Protein AF-A0A929Y108-F1 (afdb_monomer_lite)

Radius of gyration: 30.07 Å; chains: 1; bounding box: 64×38×74 Å

Foldseek 3Di:
DDQKFKDKDAAACVCDDDPPFWNLPPSVVVVLLVRQLVSLCVPQVGSADFPDWPDKDFDDTDGHGFMKMKMKGFPDDDPQKTKIKIWIWRQKHDDPDAPDPPDIGGDPDTDTGMIIIIIGRRDDPDPPPPQQPLAPAEEEQQEADADRLQVVVVNLVSHYAYEYEAEPVGHPQQCPDPADPPPRGHPRCCVSNPNYHYDYADLQDPVSVVVVVVSVVSHPYYTYDDDPCPCVNSVNDPD

pLDDT: mean 92.9, std 8.37, range [54.56, 98.75]

Structure (mmCIF, N/CA/C/O backbone):
data_AF-A0A929Y108-F1
#
_entry.id   AF-A0A929Y108-F1
#
loop_
_atom_site.group_PDB
_atom_site.id
_atom_site.type_symbol
_atom_site.label_atom_id
_atom_site.label_alt_id
_atom_site.label_comp_id
_atom_site.label_asym_id
_atom_site.label_entity_id
_atom_site.label_seq_id
_atom_site.pdbx_PDB_ins_code
_atom_site.Cartn_x
_atom_site.Cartn_y
_atom_site.Cartn_z
_atom_site.occupancy
_atom_site.B_iso_or_equiv
_atom_site.auth_seq_id
_atom_site.auth_comp_id
_atom_site.auth_asym_id
_atom_site.auth_atom_id
_atom_site.pdbx_PDB_model_num
ATOM 1 N N . MET A 1 1 ? 6.588 16.590 -15.057 1.00 59.94 1 MET A N 1
ATOM 2 C CA . MET A 1 1 ? 6.874 15.154 -14.817 1.00 59.94 1 MET A CA 1
ATOM 3 C C . MET A 1 1 ? 7.670 14.629 -15.999 1.00 59.94 1 MET A C 1
ATOM 5 O O . MET A 1 1 ? 7.393 15.048 -17.111 1.00 59.94 1 MET A O 1
ATOM 9 N N . SER A 1 2 ? 8.669 13.774 -15.769 1.00 71.00 2 SER A N 1
ATOM 10 C CA . SER A 1 2 ? 9.473 13.185 -16.853 1.00 71.00 2 SER A CA 1
ATOM 11 C C . SER A 1 2 ? 8.591 12.296 -17.744 1.00 71.00 2 SER A C 1
ATOM 13 O O . SER A 1 2 ? 7.930 11.389 -17.239 1.00 71.00 2 SER A O 1
ATOM 15 N N . THR A 1 3 ? 8.585 12.575 -19.048 1.00 87.44 3 THR A N 1
ATOM 16 C CA . THR A 1 3 ? 7.838 11.870 -20.110 1.00 87.44 3 THR A CA 1
ATOM 17 C C . THR A 1 3 ? 8.611 10.683 -20.687 1.00 87.44 3 THR A C 1
ATOM 19 O O . THR A 1 3 ? 8.304 10.202 -21.779 1.00 87.44 3 THR A O 1
ATOM 22 N N . GLU A 1 4 ? 9.609 10.207 -19.942 1.00 93.44 4 GLU A N 1
ATOM 23 C CA . GLU A 1 4 ? 10.505 9.133 -20.349 1.00 93.44 4 GLU A CA 1
ATOM 24 C C . GLU A 1 4 ? 10.673 8.100 -19.230 1.00 93.44 4 GLU A C 1
ATOM 26 O O . GLU A 1 4 ? 10.616 8.418 -18.032 1.00 93.44 4 GLU A O 1
ATOM 31 N N . VAL A 1 5 ? 10.870 6.843 -19.622 1.00 96.56 5 VAL A N 1
ATOM 32 C CA . VAL A 1 5 ? 11.184 5.718 -18.735 1.00 96.56 5 VAL A CA 1
ATOM 33 C C . VAL A 1 5 ? 12.235 4.842 -19.401 1.00 96.56 5 VAL A C 1
ATOM 35 O O . VAL A 1 5 ? 12.113 4.513 -20.578 1.00 96.56 5 VAL A O 1
ATOM 38 N N . THR A 1 6 ? 13.219 4.413 -18.615 1.00 97.00 6 THR A N 1
ATOM 39 C CA . THR A 1 6 ? 14.239 3.454 -19.041 1.00 97.00 6 THR A CA 1
ATOM 40 C C . THR A 1 6 ? 14.076 2.141 -18.277 1.00 97.00 6 THR A C 1
ATOM 42 O O . THR A 1 6 ? 13.900 2.145 -17.057 1.00 97.00 6 THR A O 1
ATOM 45 N N . LEU A 1 7 ? 14.151 1.016 -18.987 1.00 96.56 7 LEU A N 1
ATOM 46 C CA . LEU A 1 7 ? 14.228 -0.341 -18.446 1.00 96.56 7 LEU A CA 1
ATOM 47 C C . LEU A 1 7 ? 15.522 -0.987 -18.944 1.00 96.56 7 LEU A C 1
ATOM 49 O O . LEU A 1 7 ? 15.785 -0.983 -20.141 1.00 96.56 7 LEU A O 1
ATOM 53 N N . ARG A 1 8 ? 16.307 -1.579 -18.046 1.00 95.75 8 ARG A N 1
ATOM 54 C CA . ARG A 1 8 ? 17.445 -2.430 -18.417 1.00 95.75 8 ARG A CA 1
ATOM 55 C C . ARG A 1 8 ? 17.105 -3.887 -18.158 1.00 95.75 8 ARG A C 1
ATOM 57 O O . ARG A 1 8 ? 16.463 -4.192 -17.154 1.00 95.75 8 ARG A O 1
ATOM 64 N N . TYR A 1 9 ? 17.526 -4.767 -19.056 1.00 95.12 9 TYR A N 1
ATOM 65 C CA . TYR A 1 9 ? 17.253 -6.195 -18.971 1.00 95.12 9 TYR A CA 1
ATOM 66 C C . TYR A 1 9 ? 18.384 -6.998 -19.610 1.00 95.12 9 TYR A C 1
ATOM 68 O O . TYR A 1 9 ? 18.818 -6.666 -20.710 1.00 95.12 9 TYR A O 1
ATOM 76 N N . ARG A 1 10 ? 18.835 -8.058 -18.937 1.00 93.88 10 ARG A N 1
ATOM 77 C CA . ARG A 1 10 ? 19.742 -9.049 -19.521 1.00 93.88 10 ARG A CA 1
ATOM 78 C C . ARG A 1 10 ? 18.909 -10.165 -20.133 1.00 93.88 10 ARG A C 1
ATOM 80 O O . ARG A 1 10 ? 18.132 -10.789 -19.415 1.00 93.88 10 ARG A O 1
ATOM 87 N N . MET A 1 11 ? 19.096 -10.420 -21.420 1.00 92.19 11 MET A N 1
ATOM 88 C CA . MET A 1 11 ? 18.442 -11.524 -22.111 1.00 92.19 11 MET A CA 1
ATOM 89 C C . MET A 1 11 ? 18.936 -12.865 -21.566 1.00 92.19 11 MET A C 1
ATOM 91 O O . MET A 1 11 ? 20.135 -13.090 -21.422 1.00 92.19 11 MET A O 1
ATOM 95 N N . SER A 1 12 ? 18.012 -13.763 -21.259 1.00 89.81 12 SER A N 1
ATOM 96 C CA . SER A 1 12 ? 18.258 -15.138 -20.833 1.00 89.81 12 SER A CA 1
ATOM 97 C C . SER A 1 12 ? 18.069 -16.104 -22.002 1.00 89.81 12 SER A C 1
ATOM 99 O O . SER A 1 12 ? 17.335 -15.816 -22.944 1.00 89.81 12 SER A O 1
ATOM 101 N N . ASP A 1 13 ? 18.630 -17.309 -21.904 1.00 86.69 13 ASP A N 1
ATOM 102 C CA . ASP A 1 13 ? 18.343 -18.405 -22.841 1.00 86.69 13 ASP A CA 1
ATOM 103 C C . ASP A 1 13 ? 16.847 -18.741 -22.926 1.00 86.69 13 ASP A C 1
ATOM 105 O O . ASP A 1 13 ? 16.364 -19.222 -23.945 1.00 86.69 13 ASP A O 1
ATOM 109 N N . ARG A 1 14 ? 16.077 -18.437 -21.872 1.00 87.31 14 ARG A N 1
ATOM 110 C CA . ARG A 1 14 ? 14.613 -18.601 -21.862 1.00 87.31 14 ARG A CA 1
ATOM 111 C C . ARG A 1 14 ? 13.872 -17.574 -22.716 1.00 87.31 14 ARG A C 1
ATOM 113 O O . ARG A 1 14 ? 12.694 -17.765 -23.001 1.00 87.31 14 ARG A O 1
ATOM 120 N N . ASP A 1 15 ? 14.533 -16.481 -23.079 1.00 85.75 15 ASP A N 1
ATOM 121 C CA . ASP A 1 15 ? 13.969 -15.434 -23.928 1.00 85.75 15 ASP A CA 1
ATOM 122 C C . ASP A 1 15 ? 14.133 -15.754 -25.422 1.00 85.75 15 ASP A C 1
ATOM 124 O O . ASP A 1 15 ? 13.525 -15.094 -26.269 1.00 85.75 15 ASP A O 1
ATOM 128 N N . VAL A 1 16 ? 14.935 -16.771 -25.752 1.00 84.75 16 VAL A N 1
ATOM 129 C CA . VAL A 1 16 ? 15.169 -17.234 -27.119 1.00 84.75 16 VAL A CA 1
ATOM 130 C C . VAL A 1 16 ? 13.898 -17.867 -27.667 1.00 84.75 16 VAL A C 1
ATOM 132 O O . VAL A 1 16 ? 13.342 -18.798 -27.089 1.00 84.75 16 VAL A O 1
ATOM 135 N N . PHE A 1 17 ? 13.447 -17.364 -28.815 1.00 70.75 17 PHE A N 1
ATOM 136 C CA . PHE A 1 17 ? 12.216 -17.832 -29.458 1.00 70.75 17 PHE A CA 1
ATOM 137 C C . PHE A 1 17 ? 12.464 -18.477 -30.827 1.00 70.75 17 PHE A C 1
ATOM 139 O O . PHE A 1 17 ? 11.634 -19.240 -31.315 1.00 70.75 17 PHE A O 1
ATOM 146 N N . TYR A 1 18 ? 13.611 -18.187 -31.445 1.00 66.31 18 TYR A N 1
ATOM 147 C CA . TYR A 1 18 ? 14.020 -18.730 -32.739 1.00 66.31 18 TYR A CA 1
ATOM 148 C C . TYR A 1 18 ? 15.279 -19.588 -32.586 1.00 66.31 18 TYR A C 1
ATOM 150 O O . TYR A 1 18 ? 16.071 -19.384 -31.666 1.00 66.31 18 TYR A O 1
ATOM 158 N N . GLY A 1 19 ? 15.487 -20.535 -33.507 1.00 66.19 19 GLY A N 1
ATOM 159 C CA . GLY A 1 19 ? 16.734 -21.301 -33.566 1.00 66.19 19 GLY A CA 1
ATOM 160 C C . GLY A 1 19 ? 17.959 -20.380 -33.673 1.00 66.19 19 GLY A C 1
ATOM 161 O O . GLY A 1 19 ? 17.880 -19.305 -34.264 1.00 66.19 19 GLY A O 1
ATOM 162 N N . GLY A 1 20 ? 19.085 -20.789 -33.083 1.00 70.06 20 GLY A N 1
ATOM 163 C CA . GLY A 1 20 ? 20.329 -20.008 -33.107 1.00 70.06 20 GLY A CA 1
ATOM 164 C C . GLY A 1 20 ? 20.443 -18.902 -32.048 1.00 70.06 20 GLY A C 1
ATOM 165 O O . GLY A 1 20 ? 21.266 -18.010 -32.210 1.00 70.06 20 GLY A O 1
ATOM 166 N N . GLY A 1 21 ? 19.637 -18.928 -30.977 1.00 76.81 21 GLY A N 1
ATOM 167 C CA . GLY A 1 21 ? 19.836 -18.046 -29.813 1.00 76.81 21 GLY A CA 1
ATOM 168 C C . GLY A 1 21 ? 19.239 -16.635 -29.929 1.00 76.81 21 GLY A C 1
ATOM 169 O O . GLY A 1 21 ? 19.530 -15.781 -29.094 1.00 76.81 21 GLY A O 1
ATOM 170 N N . VAL A 1 22 ? 18.412 -16.365 -30.946 1.00 82.75 22 VAL A N 1
ATOM 171 C CA . VAL A 1 22 ? 17.893 -15.019 -31.260 1.00 82.75 22 VAL A CA 1
ATOM 172 C C . VAL A 1 22 ? 16.621 -14.669 -30.467 1.00 82.75 22 VAL A C 1
ATOM 174 O O . VAL A 1 22 ? 15.670 -15.454 -30.394 1.00 82.75 22 VAL A O 1
ATOM 177 N N . VAL A 1 23 ? 16.566 -13.433 -29.952 1.00 82.31 23 VAL A N 1
ATOM 178 C CA . VAL A 1 23 ? 15.505 -12.890 -29.070 1.00 82.31 23 VAL A CA 1
ATOM 179 C C . VAL A 1 23 ? 14.661 -11.769 -29.721 1.00 82.31 23 VAL A C 1
ATOM 181 O O . VAL A 1 23 ? 13.589 -11.420 -29.228 1.00 82.31 23 VAL A O 1
ATOM 184 N N . ASN A 1 24 ? 15.093 -11.212 -30.860 1.00 69.19 24 ASN A N 1
ATOM 185 C CA . ASN A 1 24 ? 14.555 -9.982 -31.481 1.00 69.19 24 ASN A CA 1
ATOM 186 C C . ASN A 1 24 ? 13.044 -9.923 -31.799 1.00 69.19 24 ASN A C 1
ATOM 188 O O . ASN A 1 24 ? 12.539 -8.846 -32.105 1.00 69.19 24 ASN A O 1
ATOM 192 N N . GLY A 1 25 ? 12.324 -11.047 -31.779 1.00 75.75 25 GLY A N 1
ATOM 193 C CA . GLY A 1 25 ? 10.898 -11.097 -32.121 1.00 75.75 25 GLY A CA 1
ATOM 194 C C . GLY A 1 25 ? 9.975 -10.815 -30.939 1.00 75.75 25 GLY A C 1
ATOM 195 O O . GLY A 1 25 ? 10.123 -9.816 -30.234 1.00 75.75 25 GLY A O 1
ATOM 196 N N . ALA A 1 26 ? 9.000 -11.708 -30.737 1.00 81.25 26 ALA A N 1
ATOM 197 C CA . ALA A 1 26 ? 7.915 -11.542 -29.767 1.00 81.25 26 ALA A CA 1
ATOM 198 C C . ALA A 1 26 ? 8.410 -11.075 -28.391 1.00 81.25 26 ALA A C 1
ATOM 200 O O . ALA A 1 26 ? 7.849 -10.143 -27.822 1.00 81.25 26 ALA A O 1
ATOM 201 N N . ARG A 1 27 ? 9.513 -11.651 -27.900 1.00 89.38 27 ARG A N 1
ATOM 202 C CA . ARG A 1 27 ? 10.037 -11.356 -26.569 1.00 89.38 27 ARG A CA 1
ATOM 203 C C . ARG A 1 27 ? 10.607 -9.946 -26.421 1.00 89.38 27 ARG A C 1
ATOM 205 O O . ARG A 1 27 ? 10.277 -9.268 -25.449 1.00 89.38 27 ARG A O 1
ATOM 212 N N . SER A 1 28 ? 11.410 -9.478 -27.379 1.00 88.56 28 SER A N 1
ATOM 213 C CA . SER A 1 28 ? 11.910 -8.096 -27.358 1.00 88.56 28 SER A CA 1
ATOM 214 C C . SER A 1 28 ? 10.755 -7.092 -27.425 1.00 88.56 28 SER A C 1
ATOM 216 O O . SER A 1 28 ? 10.724 -6.133 -26.655 1.00 88.56 28 SER A O 1
ATOM 218 N N . ILE A 1 29 ? 9.742 -7.363 -28.257 1.00 91.88 29 ILE A N 1
ATOM 219 C CA . ILE A 1 29 ? 8.548 -6.512 -28.373 1.00 91.88 29 ILE A CA 1
ATOM 220 C C . ILE A 1 29 ? 7.742 -6.498 -27.064 1.00 91.88 29 ILE A C 1
ATOM 222 O O . ILE A 1 29 ? 7.298 -5.430 -26.651 1.00 91.88 29 ILE A O 1
ATOM 226 N N . THR A 1 30 ? 7.607 -7.632 -26.367 1.00 93.25 30 THR A N 1
ATOM 227 C CA . THR A 1 30 ? 6.970 -7.689 -25.037 1.00 93.25 30 THR A CA 1
ATOM 228 C C . THR A 1 30 ? 7.691 -6.799 -24.026 1.00 93.25 30 THR A C 1
ATOM 230 O O . THR A 1 30 ? 7.051 -6.021 -23.328 1.00 93.25 30 THR A O 1
ATOM 233 N N . LEU A 1 31 ? 9.025 -6.842 -23.970 1.00 95.31 31 LEU A N 1
ATOM 234 C CA . LEU A 1 31 ? 9.799 -5.987 -23.058 1.00 95.31 31 LEU A CA 1
ATOM 235 C C . LEU A 1 31 ? 9.684 -4.496 -23.422 1.00 95.31 31 LEU A C 1
ATOM 237 O O . LEU A 1 31 ? 9.701 -3.620 -22.549 1.00 95.31 31 LEU A O 1
ATOM 241 N N . MET A 1 32 ? 9.517 -4.189 -24.709 1.00 96.62 32 MET A N 1
ATOM 242 C CA . MET A 1 32 ? 9.210 -2.833 -25.161 1.00 96.62 32 MET A CA 1
ATOM 243 C C . MET A 1 32 ? 7.816 -2.387 -24.712 1.00 96.62 32 MET A C 1
ATOM 245 O O . MET A 1 32 ? 7.676 -1.262 -24.230 1.00 96.62 32 MET A O 1
ATOM 249 N N . GLU A 1 33 ? 6.811 -3.258 -24.806 1.00 96.12 33 GLU A N 1
ATOM 250 C CA . GLU A 1 33 ? 5.463 -2.997 -24.288 1.00 96.12 33 GLU A CA 1
ATOM 251 C C . GLU A 1 33 ? 5.481 -2.792 -22.766 1.00 96.12 33 GLU A C 1
ATOM 253 O O . GLU A 1 33 ? 4.903 -1.827 -22.274 1.00 96.12 33 GLU A O 1
ATOM 258 N N . ASP A 1 34 ? 6.232 -3.598 -22.011 1.00 96.62 34 ASP A N 1
ATOM 259 C CA . ASP A 1 34 ? 6.415 -3.411 -20.566 1.00 96.62 34 ASP A CA 1
ATOM 260 C C . ASP A 1 34 ? 7.024 -2.045 -20.231 1.00 96.62 34 ASP A C 1
ATOM 262 O O . ASP A 1 34 ? 6.628 -1.383 -19.265 1.00 96.62 34 ASP A O 1
ATOM 266 N N . THR A 1 35 ? 7.974 -1.585 -21.046 1.00 97.56 35 THR A N 1
ATOM 267 C CA . THR A 1 35 ? 8.580 -0.259 -20.882 1.00 97.56 35 THR A CA 1
ATOM 268 C C . THR A 1 35 ? 7.560 0.850 -21.172 1.00 97.56 35 THR A C 1
ATOM 270 O O . THR A 1 35 ? 7.473 1.819 -20.412 1.00 97.56 35 THR A O 1
ATOM 273 N N . ALA A 1 36 ? 6.730 0.694 -22.209 1.00 97.06 36 ALA A N 1
ATOM 274 C CA . ALA A 1 36 ? 5.623 1.607 -22.503 1.00 97.06 36 ALA A CA 1
ATOM 275 C C . ALA A 1 36 ? 4.548 1.602 -21.400 1.00 97.06 36 ALA A C 1
ATOM 277 O O . ALA A 1 36 ? 4.106 2.671 -20.982 1.00 97.06 36 ALA A O 1
ATOM 278 N N . ASN A 1 37 ? 4.194 0.439 -20.846 1.00 96.12 37 ASN A N 1
ATOM 279 C CA . ASN A 1 37 ? 3.268 0.299 -19.718 1.00 96.12 37 ASN A CA 1
ATOM 280 C C . ASN A 1 37 ? 3.767 1.072 -18.490 1.00 96.12 37 ASN A C 1
ATOM 282 O O . ASN A 1 37 ? 3.004 1.792 -17.843 1.00 96.12 37 ASN A O 1
ATOM 286 N N . ARG A 1 38 ? 5.065 0.985 -18.174 1.00 95.75 38 ARG A N 1
ATOM 287 C CA . ARG A 1 38 ? 5.669 1.772 -17.084 1.00 95.75 38 ARG A CA 1
ATOM 288 C C . ARG A 1 38 ? 5.557 3.274 -17.338 1.00 95.75 38 ARG A C 1
ATOM 290 O O . ARG A 1 38 ? 5.250 4.019 -16.406 1.00 95.75 38 ARG A O 1
ATOM 297 N N . LEU A 1 39 ? 5.774 3.717 -18.578 1.00 95.81 39 LEU A N 1
ATOM 298 C CA . LEU A 1 39 ? 5.586 5.118 -18.950 1.00 95.81 39 LEU A CA 1
ATOM 299 C C . LEU A 1 39 ? 4.118 5.546 -18.806 1.00 95.81 39 LEU A C 1
ATOM 301 O O . LEU A 1 39 ? 3.857 6.601 -18.230 1.00 95.81 39 LEU A O 1
ATOM 305 N N . MET A 1 40 ? 3.168 4.711 -19.232 1.00 94.94 40 MET A N 1
ATOM 306 C CA . MET A 1 40 ? 1.734 4.960 -19.062 1.00 94.94 40 MET A CA 1
ATOM 307 C C . MET A 1 40 ? 1.357 5.138 -17.588 1.00 94.94 40 MET A C 1
ATOM 309 O O . MET A 1 40 ? 0.723 6.132 -17.238 1.00 94.94 40 MET A O 1
ATOM 313 N N . THR A 1 41 ? 1.818 4.258 -16.692 1.00 92.25 41 THR A N 1
ATOM 314 C CA . THR A 1 41 ? 1.599 4.426 -15.244 1.00 92.25 41 THR A CA 1
ATOM 315 C C . THR A 1 41 ? 2.208 5.717 -14.718 1.00 92.25 41 THR A C 1
ATOM 317 O O . THR A 1 41 ? 1.582 6.410 -13.920 1.00 92.25 41 THR A O 1
ATOM 320 N N . LYS A 1 42 ? 3.422 6.060 -15.154 1.00 91.75 42 LYS A N 1
ATOM 321 C CA . LYS A 1 42 ? 4.124 7.259 -14.686 1.00 91.75 42 LYS A CA 1
ATOM 322 C C . LYS A 1 42 ? 3.419 8.549 -15.112 1.00 91.75 42 LYS A C 1
ATOM 324 O O . LYS A 1 42 ? 3.339 9.475 -14.312 1.00 91.75 42 LYS A O 1
ATOM 329 N N . VAL A 1 43 ? 2.927 8.613 -16.350 1.00 92.12 43 VAL A N 1
ATOM 330 C CA . VAL A 1 43 ? 2.311 9.823 -16.922 1.00 92.12 43 VAL A CA 1
ATOM 331 C C . VAL A 1 43 ? 0.819 9.914 -16.590 1.00 92.12 43 VAL A C 1
ATOM 333 O O . VAL A 1 43 ? 0.340 10.980 -16.214 1.00 92.12 43 VAL A O 1
ATOM 336 N N . TYR A 1 44 ? 0.089 8.801 -16.678 1.00 90.12 44 TYR A N 1
ATOM 337 C CA . TYR A 1 44 ? -1.376 8.767 -16.581 1.00 90.12 44 TYR A CA 1
ATOM 338 C C . TYR A 1 44 ? -1.904 8.045 -15.332 1.00 90.12 44 TYR A C 1
ATOM 340 O O . TYR A 1 44 ? -3.115 7.953 -15.138 1.00 90.12 44 TYR A O 1
ATOM 348 N N . GLY A 1 45 ? -1.026 7.523 -14.469 1.00 87.81 45 GLY A N 1
ATOM 349 C CA . GLY A 1 45 ? -1.403 6.835 -13.228 1.00 87.81 45 GLY A CA 1
ATOM 350 C C . GLY A 1 45 ? -1.962 5.422 -13.420 1.00 87.81 45 GLY A C 1
ATOM 351 O O . GLY A 1 45 ? -2.360 4.794 -12.441 1.00 87.81 45 GLY A O 1
ATOM 352 N N . ASN A 1 46 ? -2.016 4.923 -14.658 1.00 84.81 46 ASN A N 1
ATOM 353 C CA . ASN A 1 46 ? -2.496 3.589 -15.017 1.00 84.81 46 ASN A CA 1
ATOM 354 C C . ASN A 1 46 ? -1.858 3.148 -16.349 1.00 84.81 46 ASN A C 1
ATOM 356 O O . ASN A 1 46 ? -1.648 3.980 -17.230 1.00 84.81 46 ASN A O 1
ATOM 360 N N . GLN A 1 47 ? -1.576 1.853 -16.500 1.00 83.06 47 GLN A N 1
ATOM 361 C CA . GLN A 1 47 ? -1.034 1.255 -17.728 1.00 83.06 47 GLN A CA 1
ATOM 362 C C . GLN A 1 47 ? -2.043 1.312 -18.886 1.00 83.06 47 GLN A C 1
ATOM 364 O O . GLN A 1 47 ? -1.649 1.480 -20.038 1.00 83.06 47 GLN A O 1
ATOM 369 N N . SER A 1 48 ? -3.348 1.262 -18.577 1.00 85.31 48 SER A N 1
ATOM 370 C CA . SER A 1 48 ? -4.424 1.171 -19.570 1.00 85.31 48 SER A CA 1
ATOM 371 C C . SER A 1 48 ? -4.174 0.022 -20.567 1.00 85.31 48 SER A C 1
ATOM 373 O O . SER A 1 48 ? -3.532 -0.966 -20.218 1.00 85.31 48 SER A O 1
ATOM 375 N N . ARG A 1 49 ? -4.710 0.099 -21.791 1.00 90.69 49 ARG A N 1
ATOM 376 C CA . ARG A 1 49 ? -4.537 -0.924 -22.835 1.00 90.69 49 ARG A CA 1
ATOM 377 C C . ARG A 1 49 ? -3.767 -0.376 -24.032 1.00 90.69 49 ARG A C 1
ATOM 379 O O . ARG A 1 49 ? -4.131 0.684 -24.556 1.00 90.69 49 ARG A O 1
ATOM 386 N N . CYS A 1 50 ? -2.796 -1.144 -24.531 1.00 94.69 50 CYS A N 1
ATOM 387 C CA . CYS A 1 50 ? -2.250 -0.931 -25.867 1.00 94.69 50 CYS A CA 1
ATOM 388 C C . CYS A 1 50 ? -3.359 -1.187 -26.904 1.00 94.69 50 CYS A C 1
ATOM 390 O O . CYS A 1 50 ? -3.959 -2.261 -26.969 1.00 94.69 50 CYS A O 1
ATOM 392 N N . ALA A 1 51 ? -3.710 -0.165 -27.676 1.00 94.38 51 ALA A N 1
ATOM 393 C CA . ALA A 1 51 ? -4.736 -0.255 -28.707 1.00 94.38 51 ALA A CA 1
ATOM 394 C C . ALA A 1 51 ? -4.164 -0.753 -30.033 1.00 94.38 51 ALA A C 1
ATOM 396 O O . ALA A 1 51 ? -4.852 -1.470 -30.758 1.00 94.38 51 ALA A O 1
ATOM 397 N N . LYS A 1 52 ? -2.929 -0.351 -30.352 1.00 95.50 52 LYS A N 1
ATOM 398 C CA . LYS A 1 52 ? -2.277 -0.659 -31.623 1.00 95.50 52 LYS A CA 1
ATOM 399 C C . LYS A 1 52 ? -0.759 -0.550 -31.506 1.00 95.50 52 LYS A C 1
ATOM 401 O O . LYS A 1 52 ? -0.244 0.384 -30.897 1.00 95.50 52 LYS A O 1
ATOM 406 N N . VAL A 1 53 ? -0.044 -1.439 -32.189 1.00 95.56 53 VAL A N 1
ATOM 407 C CA . VAL A 1 53 ? 1.380 -1.262 -32.505 1.00 95.56 53 VA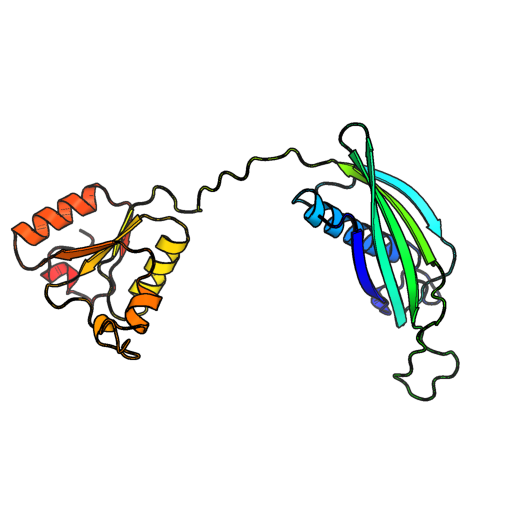L A CA 1
ATOM 408 C C . VAL A 1 53 ? 1.462 -0.639 -33.900 1.00 95.56 53 VAL A C 1
ATOM 410 O O . VAL A 1 53 ? 1.113 -1.275 -34.892 1.00 95.56 53 VAL A O 1
ATOM 413 N N . ARG A 1 54 ? 1.845 0.640 -33.992 1.00 94.81 54 ARG A N 1
ATOM 414 C CA . ARG A 1 54 ? 1.900 1.400 -35.256 1.00 94.81 54 ARG A CA 1
ATOM 415 C C . ARG A 1 54 ? 3.083 0.995 -36.126 1.00 94.81 54 ARG A C 1
ATOM 417 O O . ARG A 1 54 ? 2.990 1.041 -37.348 1.00 94.81 54 ARG A O 1
ATOM 424 N N . LYS A 1 55 ? 4.208 0.666 -35.498 1.00 95.12 55 LYS A N 1
ATOM 425 C CA . LYS A 1 55 ? 5.467 0.392 -36.188 1.00 95.12 55 LYS A CA 1
ATOM 426 C C . LYS A 1 55 ? 6.324 -0.537 -35.351 1.00 95.12 55 LYS A C 1
ATOM 428 O O . LYS A 1 55 ? 6.431 -0.322 -34.149 1.00 95.12 55 LYS A O 1
ATOM 433 N N . VAL A 1 56 ? 6.972 -1.484 -36.019 1.00 95.06 56 VAL A N 1
ATOM 434 C CA . VAL A 1 56 ? 8.091 -2.269 -35.495 1.00 95.06 56 VAL A CA 1
ATOM 435 C C . VAL A 1 56 ? 9.199 -2.206 -36.539 1.00 95.06 56 VAL A C 1
ATOM 437 O O . VAL A 1 56 ? 8.947 -2.434 -37.722 1.00 95.06 56 VAL A O 1
ATOM 440 N N . ARG A 1 57 ? 10.416 -1.851 -36.130 1.00 94.88 57 ARG A N 1
ATOM 441 C CA . ARG A 1 57 ? 11.600 -1.891 -36.994 1.00 94.88 57 ARG A CA 1
ATOM 442 C C . ARG A 1 57 ? 12.764 -2.505 -36.237 1.00 94.88 57 ARG A C 1
ATOM 444 O O . ARG A 1 57 ? 13.149 -1.980 -35.197 1.00 94.88 57 ARG A O 1
ATOM 451 N N . LEU A 1 58 ? 13.306 -3.579 -36.795 1.00 92.50 58 LEU A N 1
ATOM 452 C CA . LEU A 1 58 ? 14.481 -4.286 -36.298 1.00 92.50 58 LEU A CA 1
ATOM 453 C C . LEU A 1 58 ? 15.717 -3.783 -37.056 1.00 92.50 58 LEU A C 1
ATOM 455 O O . LEU A 1 58 ? 15.638 -3.530 -38.259 1.00 92.50 58 LEU A O 1
ATOM 459 N N . PHE A 1 59 ? 16.829 -3.621 -36.350 1.00 93.62 59 PHE A N 1
ATOM 460 C CA . PHE A 1 59 ? 18.095 -3.113 -36.877 1.00 93.62 59 PHE A CA 1
ATOM 461 C C . PHE A 1 59 ? 19.218 -4.118 -36.627 1.00 93.62 59 PHE A C 1
ATOM 463 O O . PHE A 1 59 ? 19.766 -4.648 -37.588 1.00 93.62 59 PHE A O 1
ATOM 470 N N . VAL A 1 60 ? 19.513 -4.427 -35.358 1.00 92.31 60 VAL A N 1
ATOM 471 C CA . VAL A 1 60 ? 20.508 -5.447 -34.984 1.00 92.31 60 VAL A CA 1
ATOM 472 C C . VAL A 1 60 ? 19.870 -6.579 -34.175 1.00 92.31 60 VAL A C 1
ATOM 474 O O . VAL A 1 60 ? 18.962 -6.309 -33.383 1.00 92.31 60 VAL A O 1
ATOM 477 N N . PRO A 1 61 ? 20.303 -7.841 -34.362 1.00 90.38 61 PRO A N 1
ATOM 478 C CA . PRO A 1 61 ? 19.819 -8.981 -33.588 1.00 90.38 61 PRO A CA 1
ATOM 479 C C . PRO A 1 61 ? 20.239 -8.897 -32.118 1.00 90.38 61 PRO A C 1
ATOM 481 O O . PRO A 1 61 ? 21.371 -8.534 -31.806 1.00 90.38 61 PRO A O 1
ATOM 484 N N . CYS A 1 62 ? 19.329 -9.269 -31.225 1.00 90.25 62 CYS A N 1
ATOM 485 C CA . CYS A 1 62 ? 19.575 -9.534 -29.813 1.00 90.25 62 CYS A CA 1
ATOM 486 C C . CYS A 1 62 ? 19.668 -11.036 -29.581 1.00 90.25 62 CYS A C 1
ATOM 488 O O . CYS A 1 62 ? 18.848 -11.794 -30.110 1.00 90.25 62 CYS A O 1
ATOM 490 N N . PHE A 1 63 ? 20.610 -11.431 -28.742 1.00 90.38 63 PHE A N 1
ATOM 491 C CA . PHE A 1 63 ? 20.872 -12.808 -28.356 1.00 90.38 63 PHE A CA 1
ATOM 492 C C . PHE A 1 63 ? 20.709 -12.985 -26.849 1.00 90.38 63 PHE A C 1
ATOM 494 O O . PHE A 1 63 ? 20.696 -12.011 -26.092 1.00 90.38 63 PHE A O 1
ATOM 501 N N . ALA A 1 64 ? 20.577 -14.233 -26.406 1.00 90.12 64 ALA A N 1
ATOM 502 C CA . ALA A 1 64 ? 20.749 -14.551 -24.995 1.00 90.12 64 ALA A CA 1
ATOM 503 C C . ALA A 1 64 ? 22.122 -14.057 -24.504 1.00 90.12 64 ALA A C 1
ATOM 505 O O . ALA A 1 64 ? 23.110 -14.102 -25.231 1.00 90.12 64 ALA A O 1
ATOM 506 N N . GLY A 1 65 ? 22.169 -13.538 -23.280 1.00 89.62 65 GLY A N 1
ATOM 507 C CA . GLY A 1 65 ? 23.355 -12.917 -22.697 1.00 89.62 65 GLY A CA 1
ATOM 508 C C . GLY A 1 65 ? 23.476 -11.413 -22.945 1.00 89.62 65 GLY A C 1
ATOM 509 O O . GLY A 1 65 ? 24.069 -10.736 -22.104 1.00 89.62 65 GLY A O 1
ATOM 510 N N . ASP A 1 6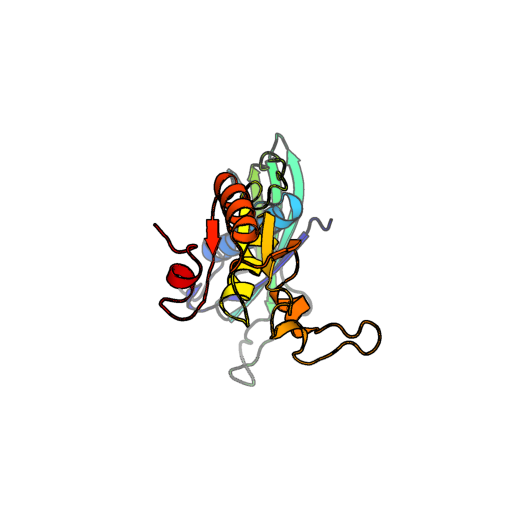6 ? 22.863 -10.874 -24.007 1.00 93.00 66 ASP A N 1
ATOM 511 C CA . ASP A 1 66 ? 22.899 -9.437 -24.300 1.00 93.00 66 ASP A CA 1
ATOM 512 C C . ASP A 1 66 ? 22.230 -8.622 -23.185 1.00 93.00 66 ASP A C 1
ATOM 514 O O . ASP A 1 66 ? 21.123 -8.924 -22.723 1.00 93.00 66 ASP A O 1
ATOM 518 N N . TYR A 1 67 ? 22.867 -7.520 -22.804 1.00 95.50 67 TYR A N 1
ATOM 519 C CA . TYR A 1 67 ? 22.277 -6.507 -21.944 1.00 95.50 67 TYR A CA 1
ATOM 520 C C . TYR A 1 67 ? 21.628 -5.437 -22.808 1.00 95.50 67 TYR A C 1
ATOM 522 O O . TYR A 1 67 ? 22.275 -4.763 -23.611 1.00 95.50 67 TYR A O 1
ATOM 530 N N . MET A 1 68 ? 20.330 -5.266 -22.603 1.00 96.25 68 MET A N 1
ATOM 531 C CA . MET A 1 68 ? 19.489 -4.369 -23.371 1.00 96.25 68 MET A CA 1
ATOM 532 C C . MET A 1 68 ? 19.004 -3.210 -22.511 1.00 96.25 68 MET A C 1
ATOM 534 O O . MET A 1 68 ? 18.612 -3.384 -21.355 1.00 96.25 68 MET A O 1
ATOM 538 N N . GLU A 1 69 ? 18.971 -2.024 -23.103 1.00 97.75 69 GLU A N 1
ATOM 539 C CA . GLU A 1 69 ? 18.359 -0.831 -22.534 1.00 97.75 69 GLU A CA 1
ATOM 540 C C . GLU A 1 69 ? 17.180 -0.395 -23.406 1.00 97.75 69 GLU A C 1
ATOM 542 O O . GLU A 1 69 ? 17.345 -0.070 -24.576 1.00 97.75 69 GLU A O 1
ATOM 547 N N . TYR A 1 70 ? 15.982 -0.376 -22.832 1.00 98.06 70 TYR A N 1
ATOM 548 C CA . TYR A 1 70 ? 14.742 0.053 -23.465 1.00 98.06 70 TYR A CA 1
ATOM 549 C C . TYR A 1 70 ? 14.372 1.442 -22.965 1.00 98.06 70 TYR A C 1
ATOM 551 O O . TYR A 1 70 ? 14.203 1.645 -21.764 1.00 98.06 70 TYR A O 1
ATOM 559 N N . LYS A 1 71 ? 14.211 2.397 -23.876 1.00 98.06 71 LYS A N 1
ATOM 560 C CA . LYS A 1 71 ? 13.827 3.780 -23.576 1.00 98.06 71 LYS A CA 1
ATOM 561 C C . LYS A 1 71 ? 12.470 4.064 -24.183 1.00 98.06 71 LYS A C 1
ATOM 563 O O . LYS A 1 71 ? 12.351 4.092 -25.406 1.00 98.06 71 LYS A O 1
ATOM 568 N N . ALA A 1 72 ? 11.466 4.265 -23.339 1.00 98.19 72 ALA A N 1
ATOM 569 C CA . ALA A 1 72 ? 10.148 4.727 -23.745 1.00 98.19 72 ALA A CA 1
ATOM 570 C C . ALA A 1 72 ? 10.061 6.246 -23.610 1.00 98.19 72 ALA A C 1
ATOM 572 O O . ALA A 1 72 ? 10.447 6.794 -22.576 1.00 98.19 72 ALA A O 1
ATOM 573 N N . ARG A 1 73 ? 9.489 6.908 -24.616 1.00 97.44 73 ARG A N 1
ATOM 574 C CA . ARG A 1 73 ? 9.149 8.332 -24.584 1.00 97.44 73 ARG A CA 1
ATOM 575 C C . ARG A 1 73 ? 7.769 8.589 -25.168 1.00 97.44 73 ARG A C 1
ATOM 577 O O . ARG A 1 73 ? 7.372 7.960 -26.151 1.00 97.44 73 ARG A O 1
ATOM 584 N N . LEU A 1 74 ? 7.054 9.540 -24.578 1.00 96.75 74 LEU A N 1
ATOM 585 C CA . LEU A 1 74 ? 5.783 10.016 -25.113 1.00 96.75 74 LEU A CA 1
ATOM 586 C C . LEU A 1 74 ? 6.065 10.960 -26.288 1.00 96.75 74 LEU A C 1
ATOM 588 O O . LEU A 1 74 ? 6.712 11.988 -26.110 1.00 96.75 74 LEU A O 1
ATOM 592 N N . LEU A 1 75 ? 5.589 10.607 -27.480 1.00 95.81 75 LEU A N 1
ATOM 593 C CA . LEU A 1 75 ? 5.680 11.458 -28.667 1.00 95.81 75 LEU A CA 1
ATOM 594 C C . LEU A 1 75 ? 4.569 12.512 -28.705 1.00 95.81 75 LEU A C 1
ATOM 596 O O . LEU A 1 75 ? 4.782 13.602 -29.224 1.00 95.81 75 LEU A O 1
ATOM 600 N N . GLY A 1 76 ? 3.393 12.188 -28.168 1.00 94.50 76 GLY A N 1
ATOM 601 C CA . GLY A 1 76 ? 2.246 13.087 -28.143 1.00 94.50 76 GLY A CA 1
ATOM 602 C C . GLY A 1 76 ? 0.938 12.363 -27.846 1.00 94.50 76 GLY A C 1
ATOM 603 O O . GLY A 1 76 ? 0.922 11.159 -27.575 1.00 94.50 76 GLY A O 1
ATOM 604 N N . GLU A 1 77 ? -0.155 13.117 -27.918 1.00 94.69 77 GLU A N 1
ATOM 605 C CA . GLU A 1 77 ? -1.514 12.623 -27.719 1.00 94.69 77 GLU A CA 1
ATOM 606 C C . GLU A 1 77 ? -2.378 12.934 -28.945 1.00 94.69 77 GLU A C 1
ATOM 608 O O . GLU A 1 77 ? -2.386 14.058 -29.441 1.00 94.69 77 GLU A O 1
ATOM 613 N N . GLU A 1 78 ? -3.121 11.944 -29.432 1.00 92.81 78 GLU A N 1
ATOM 614 C CA . GLU A 1 78 ? -3.967 12.051 -30.624 1.00 92.81 78 GLU A CA 1
ATOM 615 C C . GLU A 1 78 ? -5.306 11.357 -30.356 1.00 92.81 78 GLU A C 1
ATOM 617 O O . GLU A 1 78 ? -5.332 10.166 -30.061 1.00 92.81 78 GLU A O 1
ATOM 622 N N . ASN A 1 79 ? -6.436 12.064 -30.464 1.00 89.69 79 ASN A N 1
ATOM 623 C CA . ASN A 1 79 ? -7.782 11.471 -30.352 1.00 89.69 79 ASN A CA 1
ATOM 624 C C . ASN A 1 79 ? -7.998 10.600 -29.090 1.00 89.69 79 ASN A C 1
ATOM 626 O O . ASN A 1 79 ? -8.571 9.511 -29.159 1.00 89.69 79 ASN A O 1
ATOM 630 N N . GLY A 1 80 ? -7.501 11.049 -27.929 1.00 90.06 80 GLY A N 1
ATOM 631 C CA . GLY A 1 80 ? -7.579 10.288 -26.672 1.00 90.06 80 GLY A CA 1
ATOM 632 C C . GLY A 1 80 ? -6.609 9.102 -26.590 1.00 90.06 80 GLY A C 1
ATOM 633 O O . GLY A 1 80 ? -6.796 8.193 -25.775 1.00 90.06 80 GLY A O 1
ATOM 634 N N . ARG A 1 81 ? -5.578 9.086 -27.441 1.00 94.44 81 ARG A N 1
ATOM 635 C CA . ARG A 1 81 ? -4.531 8.065 -27.474 1.00 94.44 81 ARG A CA 1
ATOM 636 C C . ARG A 1 81 ? -3.174 8.658 -27.151 1.00 94.44 81 ARG A C 1
ATOM 638 O O . ARG A 1 81 ? -2.840 9.716 -27.664 1.00 94.44 81 ARG A O 1
ATOM 645 N N . ALA A 1 82 ? -2.380 7.944 -26.366 1.00 95.38 82 ALA A N 1
ATOM 646 C CA . ALA A 1 82 ? -0.983 8.277 -26.122 1.00 95.38 82 ALA A CA 1
ATOM 647 C C . ALA A 1 82 ? -0.104 7.547 -27.139 1.00 95.38 82 ALA A C 1
ATOM 649 O O . ALA A 1 82 ? -0.217 6.327 -27.294 1.00 95.38 82 ALA A O 1
ATOM 650 N N . ILE A 1 83 ? 0.764 8.285 -27.830 1.00 97.19 83 ILE A N 1
ATOM 651 C CA . ILE A 1 83 ? 1.692 7.732 -28.817 1.00 97.19 83 ILE A CA 1
ATOM 652 C C . ILE A 1 83 ? 3.060 7.604 -28.166 1.00 97.19 83 ILE A C 1
ATOM 654 O O . ILE A 1 83 ? 3.687 8.606 -27.829 1.00 97.19 83 ILE A O 1
ATOM 658 N N . ILE A 1 84 ? 3.526 6.374 -27.977 1.00 97.69 84 ILE A N 1
ATOM 659 C CA . ILE A 1 84 ? 4.765 6.080 -27.256 1.00 97.69 84 ILE A CA 1
ATOM 660 C C . ILE A 1 84 ? 5.758 5.437 -28.210 1.00 97.69 84 ILE A C 1
ATOM 662 O O . ILE A 1 84 ? 5.474 4.397 -28.800 1.00 97.69 84 ILE A O 1
ATOM 666 N N . GLU A 1 85 ? 6.942 6.028 -28.334 1.00 98.12 85 GLU A N 1
ATOM 667 C CA . GLU A 1 85 ? 8.074 5.370 -28.978 1.00 98.12 85 GLU A CA 1
ATOM 668 C C . GLU A 1 85 ? 8.899 4.657 -27.919 1.00 98.12 85 GLU A C 1
ATOM 670 O O . GLU A 1 85 ? 9.276 5.253 -26.911 1.00 98.12 85 GLU A O 1
ATOM 675 N N . VAL A 1 86 ? 9.214 3.394 -28.175 1.00 98.19 86 VAL A N 1
ATOM 676 C CA . VAL A 1 86 ? 10.198 2.644 -27.408 1.00 98.19 86 VAL A CA 1
ATOM 677 C C . VAL A 1 86 ? 11.352 2.295 -28.330 1.00 98.19 86 VAL A C 1
ATOM 679 O O . VAL A 1 86 ? 11.144 1.796 -29.437 1.00 98.19 86 VAL A O 1
ATOM 682 N N . ARG A 1 87 ? 12.572 2.568 -27.878 1.00 97.81 87 ARG A N 1
ATOM 683 C CA . ARG A 1 87 ? 13.814 2.198 -28.561 1.00 97.81 87 ARG A CA 1
ATOM 684 C C . ARG A 1 87 ? 14.622 1.275 -27.668 1.00 97.81 87 ARG A C 1
ATOM 686 O O . ARG A 1 87 ? 14.784 1.587 -26.492 1.00 97.81 87 ARG A O 1
ATOM 693 N N . SER A 1 88 ? 15.112 0.165 -28.205 1.00 97.12 88 SER A N 1
ATOM 694 C CA . SER A 1 88 ? 16.022 -0.735 -27.499 1.00 97.12 88 SER A CA 1
ATOM 695 C C . SER A 1 88 ? 17.447 -0.581 -28.018 1.00 97.12 88 SER A C 1
ATOM 697 O O . SER A 1 88 ? 17.665 -0.462 -29.222 1.00 97.12 88 SER A O 1
ATOM 699 N N . PHE A 1 89 ? 18.414 -0.603 -27.113 1.00 97.25 89 PHE A N 1
ATOM 700 C CA . PHE A 1 89 ? 19.839 -0.487 -27.403 1.00 97.25 89 PHE A CA 1
ATOM 701 C C . PHE A 1 89 ? 20.566 -1.668 -26.783 1.00 97.25 89 PHE A C 1
ATOM 703 O O . PHE A 1 89 ? 20.280 -2.028 -25.639 1.00 97.25 89 PHE A O 1
ATOM 710 N N . LYS A 1 90 ? 21.488 -2.269 -27.529 1.00 95.50 90 LYS A N 1
ATOM 711 C CA . LYS A 1 90 ? 22.371 -3.306 -26.996 1.00 95.50 90 LYS A CA 1
ATOM 712 C C . LYS A 1 90 ? 23.527 -2.605 -26.298 1.00 95.50 90 LYS A C 1
ATOM 714 O O . LYS A 1 90 ? 24.329 -1.979 -26.970 1.00 95.50 90 LYS A O 1
ATOM 719 N N . VAL A 1 91 ? 23.561 -2.629 -24.971 1.00 97.00 91 VAL A N 1
ATOM 720 C CA . VAL A 1 91 ? 24.520 -1.839 -24.176 1.00 97.00 91 VAL A CA 1
ATOM 721 C C . VAL A 1 91 ? 25.702 -2.659 -23.682 1.00 97.00 91 VAL A C 1
ATOM 723 O O . VAL A 1 91 ? 26.755 -2.091 -23.422 1.00 97.00 91 VAL A O 1
ATOM 726 N N . ALA A 1 92 ? 25.542 -3.976 -23.559 1.00 95.00 92 ALA A N 1
ATOM 727 C CA . ALA A 1 92 ? 26.656 -4.870 -23.288 1.00 95.00 92 ALA A CA 1
ATOM 728 C C . ALA A 1 92 ? 26.408 -6.261 -23.879 1.00 95.00 92 ALA A C 1
ATOM 730 O O . ALA A 1 92 ? 25.252 -6.658 -24.056 1.00 95.00 92 ALA A O 1
ATOM 731 N N . VAL A 1 93 ? 27.483 -6.985 -24.173 1.00 93.50 93 VAL A N 1
ATOM 732 C CA . VAL A 1 93 ? 27.460 -8.309 -24.815 1.00 93.50 93 VAL A CA 1
ATOM 733 C C . VAL A 1 93 ? 28.387 -9.280 -24.107 1.00 93.50 93 VAL A C 1
ATOM 735 O O . VAL A 1 93 ? 29.271 -8.868 -23.360 1.00 93.50 93 VAL A O 1
ATOM 738 N N . ILE A 1 94 ? 28.191 -10.572 -24.356 1.00 89.44 94 ILE A N 1
ATOM 739 C CA . ILE A 1 94 ? 29.214 -11.569 -24.042 1.00 89.44 94 ILE A CA 1
ATOM 740 C C . ILE A 1 94 ? 30.239 -11.524 -25.189 1.00 89.44 94 ILE A C 1
ATOM 742 O O . ILE A 1 94 ? 29.816 -11.645 -26.343 1.00 89.44 94 ILE A O 1
ATOM 746 N N . PRO A 1 95 ? 31.538 -11.310 -24.913 1.00 89.50 95 PRO A N 1
ATOM 747 C CA . PRO A 1 95 ? 32.571 -11.320 -25.946 1.00 89.50 95 PRO A CA 1
ATOM 748 C C . PRO A 1 95 ? 32.661 -12.688 -26.628 1.00 89.50 95 PRO A C 1
ATOM 750 O O . PRO A 1 95 ? 32.386 -13.716 -26.010 1.00 89.50 95 PRO A O 1
ATOM 753 N N . GLU A 1 96 ? 33.075 -12.705 -27.897 1.00 86.69 96 GLU A N 1
ATOM 754 C CA . GLU A 1 96 ? 33.276 -13.956 -28.646 1.00 86.69 96 GLU A CA 1
ATOM 755 C C . GLU A 1 96 ? 34.394 -14.814 -28.030 1.00 86.69 96 GLU A C 1
ATOM 757 O O . GLU A 1 96 ? 34.264 -16.034 -27.948 1.00 86.69 96 GLU A O 1
ATOM 762 N N . GLU A 1 97 ? 35.453 -14.166 -27.533 1.00 90.88 97 GLU A N 1
ATOM 763 C CA . GLU A 1 97 ? 36.574 -14.793 -26.826 1.00 90.88 97 GLU A CA 1
ATOM 764 C C . GLU A 1 97 ? 36.666 -14.235 -25.392 1.00 90.88 97 GLU A C 1
ATOM 766 O O . GLU A 1 97 ? 37.436 -13.310 -25.123 1.00 90.88 97 GLU A O 1
ATOM 771 N N . PRO A 1 98 ? 35.843 -14.739 -24.454 1.00 90.56 98 PRO A N 1
ATOM 772 C CA . PRO A 1 98 ? 35.824 -14.239 -23.086 1.00 90.56 98 PRO A CA 1
ATOM 773 C C . PRO A 1 98 ? 37.089 -14.629 -22.313 1.00 90.56 98 PRO A C 1
ATOM 775 O O . PRO A 1 98 ? 37.444 -15.804 -22.247 1.00 90.56 98 PRO A O 1
ATOM 778 N N . GLU A 1 99 ? 37.717 -13.658 -21.640 1.00 92.12 99 GLU A N 1
ATOM 779 C CA . GLU A 1 99 ? 38.808 -13.923 -20.684 1.00 9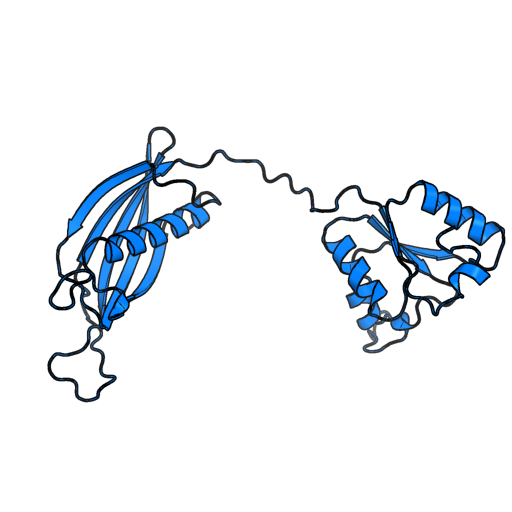2.12 99 GLU A CA 1
ATOM 780 C C . GLU A 1 99 ? 38.333 -14.806 -19.511 1.00 92.12 99 GLU A C 1
ATOM 782 O O . GLU A 1 99 ? 39.052 -15.693 -19.052 1.00 92.12 99 GLU A O 1
ATOM 787 N N . PHE A 1 100 ? 37.090 -14.603 -19.059 1.00 92.12 100 PHE A N 1
ATOM 788 C CA . PHE A 1 100 ? 36.431 -15.372 -18.005 1.00 92.12 100 PHE A CA 1
ATOM 789 C C . PHE A 1 100 ? 34.987 -15.698 -18.393 1.00 92.12 100 PHE A C 1
ATOM 791 O O . PHE A 1 100 ? 34.343 -14.940 -19.108 1.00 92.12 100 PHE A O 1
ATOM 798 N N . GLU A 1 101 ? 34.408 -16.763 -17.835 1.00 84.75 101 GLU A N 1
ATOM 799 C CA . GLU A 1 101 ? 33.001 -17.139 -18.081 1.00 84.75 101 GLU A CA 1
ATOM 800 C C . GLU A 1 101 ? 32.002 -15.998 -17.780 1.00 84.75 101 GLU A C 1
ATOM 802 O O . GLU A 1 101 ? 30.939 -15.903 -18.389 1.00 84.75 101 GLU A O 1
ATOM 807 N N . SER A 1 102 ? 32.357 -15.095 -16.861 1.00 85.62 102 SER A N 1
ATOM 808 C CA . SER A 1 102 ? 31.563 -13.918 -16.498 1.00 85.62 102 SER A CA 1
ATOM 809 C C . SER A 1 102 ? 31.915 -12.641 -17.273 1.00 85.62 102 SER A C 1
ATOM 811 O O . SER A 1 102 ? 31.439 -11.571 -16.890 1.00 85.62 102 SER A O 1
ATOM 813 N N . SER A 1 103 ? 32.776 -12.708 -18.292 1.00 90.06 103 SER A N 1
ATOM 814 C CA . SER A 1 103 ? 33.193 -11.538 -19.070 1.00 90.06 103 SER A CA 1
ATOM 815 C C . SER A 1 103 ? 32.013 -10.908 -19.809 1.00 90.06 103 SER A C 1
ATOM 817 O O . SER A 1 103 ? 31.168 -11.597 -20.382 1.00 90.06 103 SER A O 1
ATOM 819 N N . ILE A 1 104 ? 31.959 -9.577 -19.774 1.00 92.19 104 ILE A N 1
ATOM 820 C CA . ILE A 1 104 ? 30.932 -8.756 -20.414 1.00 92.19 104 ILE A CA 1
ATOM 821 C C . ILE A 1 104 ? 31.616 -7.521 -20.996 1.00 92.19 104 ILE A C 1
ATOM 823 O O . ILE A 1 104 ? 32.260 -6.774 -20.258 1.00 92.19 104 ILE A O 1
ATOM 827 N N . ASP A 1 105 ? 31.381 -7.262 -22.277 1.00 93.69 105 ASP A N 1
ATOM 828 C CA . ASP A 1 105 ? 31.853 -6.060 -22.956 1.00 93.69 105 ASP A CA 1
ATOM 829 C C . ASP A 1 105 ? 30.754 -5.005 -22.953 1.00 93.69 105 ASP A C 1
ATOM 831 O O . ASP A 1 105 ? 29.700 -5.184 -23.568 1.00 93.69 105 ASP A O 1
ATOM 835 N N . VAL A 1 106 ? 30.989 -3.892 -22.256 1.00 94.88 106 VAL A N 1
ATOM 836 C CA . VAL A 1 106 ? 30.118 -2.712 -22.320 1.00 94.88 106 VAL A CA 1
ATOM 837 C C . VAL A 1 106 ? 30.460 -1.928 -23.579 1.00 94.88 106 VAL A C 1
ATOM 839 O O . VAL A 1 106 ? 31.604 -1.529 -23.779 1.00 94.88 106 VAL A O 1
ATOM 842 N N . LEU A 1 107 ? 29.461 -1.692 -24.423 1.00 94.38 107 LEU A N 1
ATOM 843 C CA . LEU A 1 107 ? 29.659 -1.018 -25.700 1.00 94.38 107 LEU A CA 1
ATOM 844 C C . LEU A 1 107 ? 29.732 0.497 -25.492 1.00 94.38 107 LEU A C 1
ATOM 846 O O . LEU A 1 107 ? 28.827 1.087 -24.900 1.00 94.38 107 LEU A O 1
ATOM 850 N N . GLU A 1 108 ? 30.791 1.126 -26.007 1.00 93.69 108 GLU A N 1
ATOM 851 C CA . GLU A 1 108 ? 30.964 2.586 -25.955 1.00 93.69 108 GLU A CA 1
ATOM 852 C C . GLU A 1 108 ? 29.879 3.324 -26.753 1.00 93.69 108 GLU A C 1
ATOM 854 O O . GLU A 1 108 ? 29.351 4.334 -26.286 1.00 93.69 108 GLU A O 1
ATOM 859 N N . ASP A 1 109 ? 29.497 2.783 -27.917 1.00 94.31 109 ASP A N 1
ATOM 860 C CA . ASP A 1 109 ? 28.378 3.260 -28.739 1.00 94.31 109 ASP A CA 1
ATOM 861 C C . ASP A 1 109 ? 27.330 2.144 -28.929 1.00 94.31 109 ASP A C 1
ATOM 863 O O . ASP A 1 109 ? 27.400 1.360 -29.881 1.00 94.31 109 ASP A O 1
ATOM 867 N N . PRO A 1 110 ? 26.372 2.008 -27.990 1.00 96.12 110 PRO A N 1
ATOM 868 C CA . PRO A 1 110 ? 25.330 0.987 -28.037 1.00 96.12 110 PRO A CA 1
ATOM 869 C C . PRO A 1 110 ? 24.477 1.059 -29.315 1.00 96.12 110 PRO A C 1
ATOM 871 O O . PRO A 1 110 ? 23.710 2.016 -29.489 1.00 96.12 110 PRO A O 1
ATOM 874 N N . PRO A 1 111 ? 24.494 0.037 -30.192 1.00 96.12 111 PRO A N 1
ATOM 875 C CA . PRO A 1 111 ? 23.687 0.067 -31.399 1.00 96.12 111 PRO A CA 1
ATOM 876 C C . PRO A 1 111 ? 22.195 -0.011 -31.067 1.00 96.12 111 PRO A C 1
ATOM 878 O O . PRO A 1 111 ? 21.748 -0.754 -30.182 1.00 96.12 111 PRO A O 1
ATOM 881 N N . LEU A 1 112 ? 21.399 0.728 -31.841 1.00 96.38 112 LEU A N 1
ATOM 882 C CA . LEU A 1 112 ? 19.945 0.614 -31.836 1.00 96.38 112 LEU A CA 1
ATOM 883 C C . LEU A 1 112 ? 19.551 -0.783 -32.333 1.00 96.38 112 LEU A C 1
ATOM 885 O O . LEU A 1 112 ? 19.873 -1.147 -33.459 1.00 96.38 112 LEU A O 1
ATOM 889 N N . SER A 1 113 ? 18.828 -1.544 -31.515 1.00 95.06 113 SER A N 1
ATOM 890 C CA . SER A 1 113 ? 18.312 -2.872 -31.862 1.00 95.06 113 SER A CA 1
ATOM 891 C C . SER A 1 113 ? 16.930 -2.786 -32.486 1.00 95.06 113 SER A C 1
ATOM 893 O O . SER A 1 113 ? 16.735 -3.231 -33.615 1.00 95.06 113 SER A O 1
ATOM 895 N N . THR A 1 114 ? 15.962 -2.214 -31.772 1.00 95.38 114 THR A N 1
ATOM 896 C CA . THR A 1 114 ? 14.558 -2.244 -32.186 1.00 95.38 114 THR A CA 1
ATOM 897 C C . THR A 1 114 ? 13.868 -0.929 -31.867 1.00 95.38 114 THR A C 1
ATOM 899 O O . THR A 1 114 ? 14.117 -0.300 -30.839 1.00 95.38 114 THR A O 1
ATOM 902 N N . VAL A 1 115 ? 12.961 -0.512 -32.749 1.00 97.25 115 VAL A N 1
ATOM 903 C CA . VAL A 1 115 ? 12.052 0.616 -32.529 1.00 97.25 115 VAL A CA 1
ATOM 904 C C . VAL A 1 115 ? 10.615 0.137 -32.649 1.00 97.25 115 VAL A C 1
ATOM 906 O O . VAL A 1 115 ? 10.225 -0.388 -33.693 1.00 97.25 115 VAL A O 1
ATOM 909 N N . CYS A 1 116 ? 9.823 0.398 -31.613 1.00 97.62 116 CYS A N 1
ATOM 910 C CA . CYS A 1 116 ? 8.384 0.178 -31.599 1.00 97.62 116 CYS A CA 1
ATOM 911 C C . CYS A 1 116 ? 7.657 1.499 -31.349 1.00 97.62 116 CYS A C 1
ATOM 913 O O . CYS A 1 116 ? 8.075 2.290 -30.506 1.00 97.62 116 CYS A O 1
ATOM 915 N N . ILE A 1 117 ? 6.559 1.736 -32.066 1.00 97.88 117 ILE A N 1
ATOM 916 C CA . ILE A 1 117 ? 5.633 2.834 -31.767 1.00 97.88 117 ILE A CA 1
ATOM 917 C C . ILE A 1 117 ? 4.307 2.221 -31.345 1.00 97.88 117 ILE A C 1
ATOM 919 O O . ILE A 1 117 ? 3.656 1.545 -32.143 1.00 97.88 117 ILE A O 1
ATOM 923 N N . PHE A 1 118 ? 3.910 2.475 -30.106 1.00 97.38 118 PHE A N 1
ATOM 924 C CA . PHE A 1 118 ? 2.663 2.014 -29.519 1.00 97.38 118 PHE A CA 1
ATOM 925 C C . PHE A 1 118 ? 1.643 3.146 -29.452 1.00 97.38 118 PHE A C 1
ATOM 927 O O . PHE A 1 118 ? 1.985 4.312 -29.264 1.00 97.38 118 PHE A O 1
ATOM 934 N N . GLU A 1 119 ? 0.377 2.779 -29.567 1.00 97.06 119 GLU A N 1
ATOM 935 C CA . GLU A 1 119 ? -0.770 3.649 -29.360 1.00 97.06 119 GLU A CA 1
ATOM 936 C C . GLU A 1 119 ? -1.583 3.099 -28.189 1.00 97.06 119 GLU A C 1
ATOM 938 O O . GLU A 1 119 ? -2.148 2.009 -28.278 1.00 97.06 119 GLU A O 1
ATOM 943 N N . TYR A 1 120 ? -1.640 3.840 -27.087 1.00 96.75 120 TYR A N 1
ATOM 944 C CA . TYR A 1 120 ? -2.347 3.453 -25.867 1.00 96.75 120 TYR A CA 1
ATOM 945 C C . TYR A 1 120 ? -3.646 4.227 -25.703 1.00 96.75 120 TYR A C 1
ATOM 947 O O . TYR A 1 120 ? -3.722 5.400 -26.051 1.00 96.75 120 TYR A O 1
ATOM 955 N N . VAL A 1 121 ? -4.677 3.596 -25.134 1.00 95.62 121 VAL A N 1
ATOM 956 C CA . VAL A 1 121 ? -5.866 4.329 -24.665 1.00 95.62 121 VAL A CA 1
ATOM 957 C C . VAL A 1 121 ? -5.442 5.205 -23.484 1.00 95.62 121 VAL A C 1
ATOM 959 O O . VAL A 1 121 ? -4.960 4.664 -22.486 1.00 95.62 121 VAL A O 1
ATOM 962 N N . ILE A 1 122 ? -5.656 6.520 -23.538 1.00 93.12 122 ILE A N 1
ATOM 963 C CA . ILE A 1 122 ? -5.470 7.356 -22.346 1.00 93.12 122 ILE A CA 1
ATOM 964 C C . ILE A 1 122 ? -6.595 7.001 -21.365 1.00 93.12 122 ILE A C 1
ATOM 966 O O . ILE A 1 122 ? -7.771 7.083 -21.732 1.00 93.12 122 ILE A O 1
ATOM 970 N N . PRO A 1 123 ? -6.275 6.549 -20.140 1.00 88.25 123 PRO A N 1
ATOM 971 C CA . PRO A 1 123 ? -7.301 6.206 -19.172 1.00 88.25 123 PRO A CA 1
ATOM 972 C C . PRO A 1 123 ? -8.104 7.462 -18.828 1.00 88.25 123 PRO A C 1
ATOM 974 O O . PRO A 1 123 ? -7.539 8.537 -18.615 1.00 88.25 123 PRO A O 1
ATOM 977 N N . ALA A 1 124 ? -9.429 7.325 -18.736 1.00 81.94 124 ALA A N 1
ATOM 978 C CA . ALA A 1 124 ? -10.253 8.388 -18.181 1.00 81.94 124 ALA A CA 1
ATOM 979 C C . ALA A 1 124 ? -9.709 8.747 -16.790 1.00 81.94 124 ALA A C 1
ATOM 981 O O . ALA A 1 124 ? -9.459 7.850 -15.976 1.00 81.94 124 ALA A O 1
ATOM 982 N N . LYS A 1 125 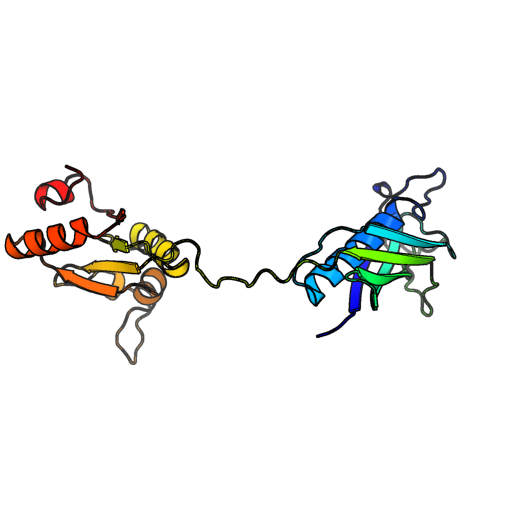? -9.518 10.043 -16.515 1.00 67.81 125 LYS A N 1
ATOM 983 C CA . LYS A 1 125 ? -9.167 10.524 -15.176 1.00 67.81 125 LYS A CA 1
ATOM 984 C C . LYS A 1 125 ? -10.307 10.156 -14.228 1.00 67.81 125 LYS A C 1
ATOM 986 O O . LYS A 1 125 ? -11.252 10.918 -14.066 1.00 67.81 125 LYS A O 1
ATOM 991 N N . LYS A 1 126 ? -10.238 8.981 -13.599 1.00 59.06 126 LYS A N 1
ATOM 992 C CA . LYS A 1 126 ? -11.012 8.734 -12.387 1.00 59.06 126 LYS A CA 1
ATOM 993 C C . LYS A 1 126 ? -10.433 9.674 -11.347 1.00 59.06 126 LYS A C 1
ATOM 995 O O . LYS A 1 126 ? -9.256 9.548 -11.003 1.00 59.06 126 LYS A O 1
ATOM 1000 N N . GLU A 1 127 ? -11.231 10.630 -10.882 1.00 55.31 127 GLU A N 1
ATOM 1001 C CA . GLU A 1 127 ? -10.903 11.334 -9.653 1.00 55.31 127 GLU A CA 1
ATOM 1002 C C . GLU A 1 127 ? -10.582 10.266 -8.611 1.00 55.31 127 GLU A C 1
ATOM 1004 O O . GLU A 1 127 ? -11.409 9.400 -8.310 1.00 55.31 127 GLU A O 1
ATOM 1009 N N . LYS A 1 128 ? -9.346 10.267 -8.103 1.00 55.81 128 LYS A N 1
ATOM 1010 C CA . LYS A 1 128 ? -9.046 9.528 -6.885 1.00 55.81 128 LYS A CA 1
ATOM 1011 C C . LYS A 1 128 ? -9.907 10.175 -5.811 1.00 55.81 128 LYS A C 1
ATOM 1013 O O . LYS A 1 128 ? -9.489 11.168 -5.219 1.00 55.81 128 LYS A O 1
ATOM 1018 N N . LYS A 1 129 ? -11.101 9.631 -5.563 1.00 54.56 129 LYS A N 1
ATOM 1019 C CA . LYS A 1 129 ? -11.796 9.878 -4.307 1.00 54.56 129 LYS A CA 1
ATOM 1020 C C . LYS A 1 129 ? -10.787 9.457 -3.247 1.00 54.56 129 LYS A C 1
ATOM 1022 O O . LYS A 1 129 ? -10.454 8.278 -3.154 1.00 54.56 129 LYS A O 1
ATOM 1027 N N . LYS A 1 130 ? -10.224 10.426 -2.522 1.00 61.25 130 LYS A N 1
ATOM 1028 C CA . LYS A 1 130 ? -9.324 10.192 -1.385 1.00 61.25 130 LYS A CA 1
ATOM 1029 C C . LYS A 1 130 ? -10.111 9.609 -0.202 1.00 61.25 130 LYS A C 1
ATOM 1031 O O . LYS A 1 130 ? -9.852 9.982 0.931 1.00 61.25 130 LYS A O 1
ATOM 1036 N N . ALA A 1 131 ? -11.083 8.743 -0.473 1.00 68.31 131 ALA A N 1
ATOM 1037 C CA . ALA A 1 131 ? -11.758 8.015 0.569 1.00 68.31 131 ALA A CA 1
ATOM 1038 C C . ALA A 1 131 ? -10.802 6.908 1.005 1.00 68.31 131 ALA A C 1
ATOM 1040 O O . ALA A 1 131 ? -10.372 6.097 0.174 1.00 68.31 131 ALA A O 1
ATOM 1041 N N . LYS A 1 132 ? -10.389 6.918 2.270 1.00 84.81 132 LYS A N 1
ATOM 1042 C CA . LYS A 1 132 ? -9.625 5.786 2.801 1.00 84.81 132 LYS A CA 1
ATOM 1043 C C . LYS A 1 132 ? -10.555 4.565 2.889 1.00 84.81 132 LYS A C 1
ATOM 1045 O O . LYS A 1 132 ? -11.771 4.714 2.956 1.00 84.81 132 LYS A O 1
ATOM 1050 N N . ALA A 1 133 ? -9.993 3.355 2.849 1.00 93.25 133 ALA A N 1
ATOM 1051 C CA . ALA A 1 133 ? -10.771 2.122 2.677 1.00 93.2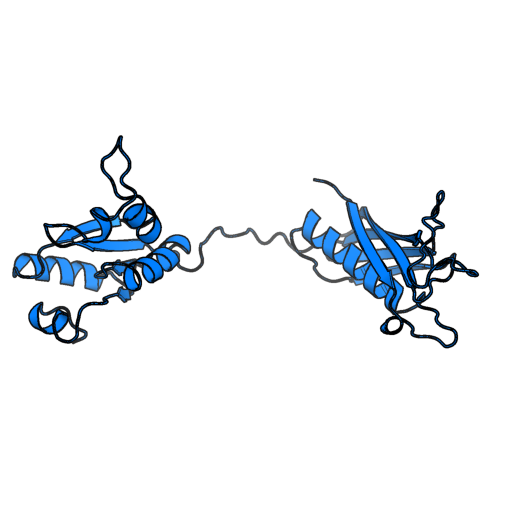5 133 ALA A CA 1
ATOM 1052 C C . ALA A 1 133 ? -11.851 1.890 3.753 1.00 93.25 133 ALA A C 1
ATOM 1054 O O . ALA A 1 133 ? -12.848 1.235 3.466 1.00 93.25 133 ALA A O 1
ATOM 1055 N N . LEU A 1 134 ? -11.649 2.420 4.962 1.00 96.38 134 LEU A N 1
ATOM 1056 C CA . LEU A 1 134 ? -12.524 2.258 6.125 1.00 96.38 134 LEU A CA 1
ATOM 1057 C C . LEU A 1 134 ? -13.158 3.581 6.576 1.00 96.38 134 LEU A C 1
ATOM 1059 O O . LEU A 1 134 ? -13.603 3.704 7.714 1.00 96.38 134 LEU A O 1
ATOM 1063 N N . GLU A 1 135 ? -13.166 4.593 5.708 1.00 95.44 135 GLU A N 1
ATOM 1064 C CA . GLU A 1 135 ? -13.791 5.875 6.019 1.00 95.44 135 GLU A CA 1
ATOM 1065 C C . GLU A 1 135 ? -15.293 5.715 6.279 1.00 95.44 135 GLU A C 1
ATOM 1067 O O . GLU A 1 135 ? -16.001 5.053 5.521 1.00 95.44 135 GLU A O 1
ATOM 1072 N N . GLY A 1 136 ? -15.767 6.334 7.361 1.00 95.19 136 GLY A N 1
ATOM 1073 C CA . GLY A 1 136 ? -17.153 6.241 7.818 1.00 95.19 136 GLY A CA 1
ATOM 1074 C C . GLY A 1 136 ? -17.422 5.122 8.826 1.00 95.19 136 GLY A C 1
ATOM 1075 O O . GLY A 1 136 ? -18.485 5.150 9.434 1.00 95.19 136 GLY A O 1
ATOM 1076 N N . LEU A 1 137 ? -16.480 4.196 9.051 1.00 97.75 137 LEU A N 1
ATOM 1077 C CA . LEU A 1 137 ? -16.611 3.195 10.114 1.00 97.75 137 LEU A CA 1
ATOM 1078 C C . LEU A 1 137 ? -16.193 3.762 11.471 1.00 97.75 137 LEU A C 1
ATOM 1080 O O . LEU A 1 137 ? -15.142 4.402 11.576 1.00 97.75 137 LEU A O 1
ATOM 1084 N N . LYS A 1 138 ? -16.964 3.456 12.515 1.00 98.56 138 LYS A N 1
ATOM 1085 C CA . LYS A 1 138 ? -16.666 3.784 13.913 1.00 98.56 138 LYS A CA 1
ATOM 1086 C C . LYS A 1 138 ? -16.300 2.520 14.694 1.00 98.56 138 LYS A C 1
ATOM 1088 O O . LYS A 1 138 ? -17.041 1.541 14.711 1.00 98.56 138 LYS A O 1
ATOM 1093 N N . VAL A 1 139 ? -15.149 2.545 15.360 1.00 98.75 139 VAL A N 1
ATOM 1094 C CA . VAL A 1 139 ? -14.586 1.408 16.101 1.00 98.75 139 VAL A CA 1
ATOM 1095 C C . VAL A 1 139 ? -14.377 1.795 17.560 1.00 98.75 139 VAL A C 1
ATOM 1097 O O . VAL A 1 139 ? -13.696 2.780 17.845 1.00 98.75 139 VAL A O 1
ATOM 1100 N N . LEU A 1 140 ? -14.891 0.991 18.489 1.00 98.69 140 LEU A N 1
ATOM 1101 C CA . LEU A 1 140 ? -14.551 1.086 19.908 1.00 98.69 140 LEU A CA 1
ATOM 1102 C C . LEU A 1 140 ? -13.416 0.123 20.237 1.00 98.69 140 LEU A C 1
ATOM 1104 O O . LEU A 1 140 ? -13.514 -1.085 20.029 1.00 98.69 140 LEU A O 1
ATOM 1108 N N . ASP A 1 141 ? -12.330 0.671 20.762 1.00 98.69 141 ASP A N 1
ATOM 1109 C CA . ASP A 1 141 ? -11.112 -0.047 21.101 1.00 98.69 141 ASP A CA 1
ATOM 1110 C C . ASP A 1 141 ? -10.995 -0.179 22.630 1.00 98.69 141 ASP A C 1
ATOM 1112 O O . ASP A 1 141 ? -10.540 0.739 23.313 1.00 98.69 141 ASP A O 1
ATOM 1116 N N . LEU A 1 142 ? -11.409 -1.333 23.164 1.00 98.06 142 LEU A N 1
ATOM 1117 C CA . LEU A 1 142 ? -11.226 -1.734 24.566 1.00 98.06 142 LEU A CA 1
ATOM 1118 C C . LEU A 1 142 ? -9.859 -2.403 24.808 1.00 98.06 142 LEU A C 1
ATOM 1120 O O . LEU A 1 142 ? -9.607 -2.966 25.877 1.00 98.06 142 LEU A O 1
ATOM 1124 N N . THR A 1 143 ? -8.988 -2.432 23.801 1.00 98.19 143 THR A N 1
ATOM 1125 C CA . THR A 1 143 ? -7.770 -3.229 23.857 1.00 98.19 143 THR A CA 1
ATOM 1126 C C . THR A 1 143 ? -6.648 -2.534 24.620 1.00 98.19 143 THR A C 1
ATOM 1128 O O . THR A 1 143 ? -6.606 -1.308 24.758 1.00 98.19 143 THR A O 1
ATOM 1131 N N . HIS A 1 144 ? -5.697 -3.331 25.099 1.00 95.75 144 HIS A N 1
ATOM 1132 C CA . HIS A 1 144 ? -4.515 -2.859 25.818 1.00 95.75 144 HIS A CA 1
ATOM 1133 C C . HIS A 1 144 ? -3.240 -3.595 25.390 1.00 95.75 144 HIS A C 1
ATOM 1135 O O . HIS A 1 144 ? -3.296 -4.591 24.665 1.00 95.75 144 HIS A O 1
ATOM 1141 N N . ALA A 1 145 ? -2.081 -3.132 25.867 1.00 95.25 145 ALA A N 1
ATOM 1142 C CA . ALA A 1 145 ? -0.768 -3.707 25.558 1.00 95.25 145 ALA A CA 1
ATOM 1143 C C . ALA A 1 145 ? -0.350 -3.549 24.089 1.00 95.25 145 ALA A C 1
ATOM 1145 O O . ALA A 1 145 ? 0.120 -2.480 23.742 1.00 95.25 145 ALA A O 1
ATOM 1146 N N . TYR A 1 146 ? -0.437 -4.587 23.245 1.00 96.25 146 TYR A N 1
ATOM 1147 C CA . TYR A 1 146 ? 0.169 -4.564 21.901 1.00 96.25 146 TYR A CA 1
ATOM 1148 C C . TYR A 1 146 ? -0.723 -5.124 20.790 1.00 96.25 146 TYR A C 1
ATOM 1150 O O . TYR A 1 146 ? -1.059 -4.401 19.859 1.00 96.25 146 TYR A O 1
ATOM 1158 N N . ASN A 1 147 ? -1.123 -6.395 20.873 1.00 96.69 147 ASN A N 1
ATOM 1159 C CA . ASN A 1 147 ? -1.808 -7.108 19.786 1.00 96.69 147 ASN A CA 1
ATOM 1160 C C . ASN A 1 147 ? -3.122 -6.438 19.347 1.00 96.69 147 ASN A C 1
ATOM 1162 O O . ASN A 1 147 ? -3.332 -6.209 18.157 1.00 96.69 147 ASN A O 1
ATOM 1166 N N . GLY A 1 148 ? -3.983 -6.101 20.307 1.00 97.75 148 GLY A N 1
ATOM 1167 C CA . GLY A 1 148 ? -5.230 -5.390 20.047 1.00 97.75 148 GLY A CA 1
ATOM 1168 C C . GLY A 1 148 ? -4.989 -3.961 19.551 1.00 97.75 148 GLY A C 1
ATOM 1169 O O . GLY A 1 148 ? -5.455 -3.638 18.455 1.00 97.75 148 GLY A O 1
ATOM 1170 N N . PRO A 1 149 ? -4.180 -3.141 20.259 1.00 98.06 149 PRO A N 1
ATOM 1171 C CA . PRO A 1 149 ? -3.922 -1.773 19.832 1.00 98.06 149 PRO A CA 1
ATOM 1172 C C . PRO A 1 149 ? -3.298 -1.676 18.439 1.00 98.06 149 PRO A C 1
ATOM 1174 O O . PRO A 1 149 ? -3.653 -0.781 17.676 1.00 98.06 149 PRO A O 1
ATOM 1177 N N . PHE A 1 150 ? -2.410 -2.607 18.081 1.00 98.19 150 PHE A N 1
ATOM 1178 C CA . PHE A 1 150 ? -1.807 -2.660 16.754 1.00 98.19 150 PHE A CA 1
ATOM 1179 C C . PHE A 1 150 ? -2.849 -2.938 15.664 1.00 98.19 150 PHE A C 1
ATOM 1181 O O . PHE A 1 150 ? -2.848 -2.261 14.637 1.00 98.19 150 PHE A O 1
ATOM 1188 N N . CYS A 1 151 ? -3.776 -3.872 15.903 1.00 98.31 151 CYS A N 1
ATOM 1189 C CA . CYS A 1 151 ? -4.893 -4.138 14.995 1.00 98.31 151 CYS A CA 1
ATOM 1190 C C . CYS A 1 151 ? -5.736 -2.875 14.768 1.00 98.31 151 CYS A C 1
ATOM 1192 O O . CYS A 1 151 ? -5.930 -2.441 13.632 1.00 98.31 151 CYS A O 1
ATOM 1194 N N . THR A 1 152 ? -6.177 -2.222 15.842 1.00 98.50 152 THR A N 1
ATOM 1195 C CA . THR A 1 152 ? -7.040 -1.039 15.743 1.00 98.50 152 THR A CA 1
ATOM 1196 C C . THR A 1 152 ? -6.302 0.195 15.213 1.00 98.50 152 THR A C 1
ATOM 1198 O O . THR A 1 152 ? -6.919 1.034 14.563 1.00 98.50 152 THR A O 1
ATOM 1201 N N . ALA A 1 153 ? -4.979 0.301 15.382 1.00 98.25 153 ALA A N 1
ATOM 1202 C CA . ALA A 1 153 ? -4.176 1.337 14.725 1.00 98.25 153 ALA A CA 1
ATOM 1203 C C . ALA A 1 153 ? -4.165 1.178 13.198 1.00 98.25 153 ALA A C 1
ATOM 1205 O O . ALA A 1 153 ? -4.249 2.173 12.482 1.00 98.25 153 ALA A O 1
ATOM 1206 N N . LEU A 1 154 ? -4.127 -0.057 12.682 1.00 98.06 154 LEU A N 1
ATOM 1207 C CA . LEU A 1 154 ? -4.252 -0.302 11.242 1.00 98.06 154 LEU A CA 1
ATOM 1208 C C . LEU A 1 154 ? -5.637 0.096 10.717 1.00 98.06 154 LEU A C 1
ATOM 1210 O O . LEU A 1 154 ? -5.733 0.620 9.605 1.00 98.06 154 LEU A O 1
ATOM 1214 N N . LEU A 1 155 ? -6.699 -0.102 11.506 1.00 98.25 155 LEU A N 1
ATOM 1215 C CA . LEU A 1 155 ? -8.042 0.368 11.148 1.00 98.25 155 LEU A CA 1
ATOM 1216 C C . LEU A 1 155 ? -8.079 1.902 11.053 1.00 98.25 155 LEU A C 1
ATOM 1218 O O . LEU A 1 155 ? -8.548 2.448 10.052 1.00 98.25 155 LEU A O 1
ATOM 1222 N N . ALA A 1 156 ? -7.505 2.594 12.042 1.00 97.94 156 ALA A N 1
ATOM 1223 C CA . ALA A 1 156 ? -7.406 4.054 12.055 1.00 97.94 156 ALA A CA 1
ATOM 1224 C C . ALA A 1 156 ? -6.578 4.595 10.873 1.00 97.94 156 ALA A C 1
ATOM 1226 O O . ALA A 1 156 ? -6.982 5.537 10.184 1.00 97.94 156 ALA A O 1
ATOM 1227 N N . ASP A 1 157 ? -5.440 3.965 10.567 1.00 96.69 157 ASP A N 1
ATOM 1228 C CA . ASP A 1 157 ? -4.590 4.334 9.429 1.00 96.69 157 ASP A CA 1
ATOM 1229 C C . ASP A 1 157 ? -5.350 4.263 8.099 1.00 96.69 157 ASP A C 1
ATOM 1231 O O . ASP A 1 157 ? -5.174 5.129 7.230 1.00 96.69 157 ASP A O 1
ATOM 1235 N N . ASN A 1 158 ? -6.245 3.280 7.976 1.00 96.38 158 ASN A N 1
ATOM 1236 C CA . ASN A 1 158 ? -7.109 3.058 6.821 1.00 96.38 158 ASN A CA 1
ATOM 1237 C C . ASN A 1 158 ? -8.444 3.818 6.886 1.00 96.38 158 ASN A C 1
ATOM 1239 O O . ASN A 1 158 ? -9.296 3.601 6.028 1.00 96.38 158 ASN A O 1
ATOM 1243 N N . GLY A 1 159 ? -8.594 4.767 7.815 1.00 95.81 159 GLY A N 1
ATOM 1244 C CA . GLY A 1 159 ? -9.656 5.775 7.802 1.00 95.81 159 GLY A CA 1
ATOM 1245 C C . GLY A 1 159 ? -10.821 5.548 8.751 1.00 95.81 159 GLY A C 1
ATOM 1246 O O . GLY A 1 159 ? -11.710 6.394 8.767 1.00 95.81 159 GLY A O 1
ATOM 1247 N N . ALA A 1 160 ? -10.816 4.473 9.539 1.00 98.19 160 ALA A N 1
ATOM 1248 C CA . ALA A 1 160 ? -11.834 4.286 10.565 1.00 98.19 160 ALA A CA 1
ATOM 1249 C C . ALA A 1 160 ? -11.679 5.328 11.685 1.00 98.19 160 ALA A C 1
ATOM 1251 O O . ALA A 1 160 ? -10.564 5.678 12.084 1.00 98.19 160 ALA A O 1
ATOM 1252 N N . GLU A 1 161 ? -12.795 5.790 12.240 1.00 98.38 161 GLU A N 1
ATOM 1253 C CA . GLU A 1 161 ? -12.809 6.541 13.488 1.00 98.38 161 GLU A CA 1
ATOM 1254 C C . GLU A 1 161 ? -12.661 5.564 14.655 1.00 98.38 161 GLU A C 1
ATOM 1256 O O . GLU A 1 161 ? -13.606 4.877 15.034 1.00 98.38 161 GLU A O 1
ATOM 1261 N N . VAL A 1 162 ? -11.464 5.493 15.234 1.00 98.75 162 VAL A N 1
ATOM 1262 C CA . VAL A 1 162 ? -11.178 4.588 16.353 1.00 98.75 162 VAL A CA 1
ATOM 1263 C C . VAL A 1 162 ? -11.187 5.359 17.668 1.00 98.75 162 VAL A C 1
ATOM 1265 O O . VAL A 1 162 ? -10.387 6.279 17.858 1.00 98.75 162 VAL A O 1
ATOM 1268 N N . ILE A 1 163 ? -12.062 4.958 18.589 1.00 98.69 163 ILE A N 1
ATOM 1269 C CA . ILE A 1 163 ? -12.189 5.515 19.937 1.00 98.69 163 ILE A CA 1
ATOM 1270 C C . ILE A 1 163 ? -11.645 4.494 20.936 1.00 98.69 163 ILE A C 1
ATOM 1272 O O . ILE A 1 163 ? -12.264 3.464 21.192 1.00 98.69 163 ILE A O 1
ATOM 1276 N N . LYS A 1 164 ? -10.478 4.781 21.511 1.00 98.62 164 LYS A N 1
ATOM 1277 C CA . LYS A 1 164 ? -9.854 3.973 22.556 1.00 98.62 164 LYS A CA 1
ATOM 1278 C C . LYS A 1 164 ? -10.471 4.295 23.912 1.00 98.62 164 LYS A C 1
ATOM 1280 O O . LYS A 1 164 ? -10.409 5.436 24.366 1.00 98.62 164 LYS A O 1
ATOM 1285 N N . ILE A 1 165 ? -11.037 3.277 24.549 1.00 98.19 165 ILE A N 1
ATOM 1286 C CA . ILE A 1 165 ? -11.642 3.353 25.876 1.00 98.19 165 ILE A CA 1
ATOM 1287 C C . ILE A 1 165 ? -10.611 2.872 26.895 1.00 98.19 165 ILE A C 1
ATOM 1289 O O . ILE A 1 165 ? -10.234 1.700 26.914 1.00 98.19 165 ILE A O 1
ATOM 1293 N N . GLU A 1 166 ? -10.151 3.770 27.756 1.00 97.62 166 GLU A N 1
ATOM 1294 C CA . GLU A 1 166 ? -9.117 3.469 28.744 1.00 97.62 166 GLU A CA 1
ATOM 1295 C C . GLU A 1 166 ? -9.671 3.505 30.176 1.00 97.62 166 GLU A C 1
ATOM 1297 O O . GLU A 1 166 ? -10.562 4.301 30.483 1.00 97.62 166 GLU A O 1
ATOM 1302 N N . PRO A 1 167 ? -9.150 2.673 31.097 1.00 95.44 167 PRO A N 1
ATOM 1303 C CA . PRO A 1 167 ? -9.451 2.826 32.516 1.00 95.44 167 PRO A CA 1
ATOM 1304 C C . PRO A 1 167 ? -8.852 4.134 33.058 1.00 95.44 167 PRO A C 1
ATOM 1306 O O . PRO A 1 167 ? -8.005 4.753 32.421 1.00 95.44 167 PRO A O 1
ATOM 1309 N N . LEU A 1 168 ? -9.226 4.527 34.282 1.00 93.75 168 LEU A N 1
ATOM 1310 C CA . LEU A 1 168 ? -8.717 5.749 34.939 1.00 93.75 168 LEU A CA 1
ATOM 1311 C C . LEU A 1 168 ? -7.184 5.829 35.024 1.00 93.75 168 LEU A C 1
ATOM 1313 O O . LEU A 1 168 ? -6.630 6.919 35.092 1.00 93.75 168 LEU A O 1
ATOM 1317 N N . THR A 1 169 ? -6.507 4.683 35.019 1.00 94.56 169 THR A N 1
ATOM 1318 C CA . THR A 1 169 ? -5.042 4.576 35.040 1.00 94.56 169 THR A CA 1
ATOM 1319 C C . THR A 1 169 ? -4.398 4.672 33.656 1.00 94.56 169 THR A C 1
ATOM 1321 O O . THR A 1 169 ? -3.180 4.625 33.562 1.00 94.56 169 THR A O 1
ATOM 1324 N N . GLY A 1 170 ? -5.190 4.735 32.585 1.00 95.44 170 GLY A N 1
ATOM 1325 C CA . GLY A 1 170 ? -4.714 4.575 31.216 1.00 95.44 170 GLY A CA 1
ATOM 1326 C C . GLY A 1 170 ? -4.322 3.135 30.868 1.00 95.44 170 GLY A C 1
ATOM 1327 O O . GLY A 1 170 ? -4.300 2.230 31.710 1.00 95.44 170 GLY A O 1
ATOM 1328 N N . ASP A 1 171 ? -4.020 2.922 29.591 1.00 96.38 171 ASP A N 1
ATOM 1329 C CA . ASP A 1 171 ? -3.345 1.734 29.077 1.00 96.38 171 ASP A CA 1
ATOM 1330 C C . ASP A 1 171 ? -1.932 1.639 29.667 1.00 96.38 171 ASP A C 1
ATOM 1332 O O . ASP A 1 171 ? -1.171 2.605 29.651 1.00 96.38 171 ASP A O 1
ATOM 1336 N N . GLN A 1 172 ? -1.550 0.453 30.137 1.00 95.56 172 GLN A N 1
ATOM 1337 C CA . GLN A 1 172 ? -0.218 0.200 30.694 1.00 95.56 172 GLN A CA 1
ATOM 1338 C C . GLN A 1 172 ? 0.934 0.573 29.747 1.00 95.56 172 GLN A C 1
ATOM 1340 O O . GLN A 1 172 ? 2.009 0.947 30.210 1.00 95.56 172 GLN A O 1
ATOM 1345 N N . SER A 1 173 ? 0.711 0.502 28.429 1.00 96.62 173 SER A N 1
ATOM 1346 C CA . SER A 1 173 ? 1.720 0.858 27.428 1.00 96.62 173 SER A CA 1
ATOM 1347 C C . SER A 1 173 ? 2.107 2.337 27.457 1.00 96.62 173 SER A C 1
ATOM 1349 O O . SER A 1 173 ? 3.190 2.671 26.988 1.00 96.62 173 SER A O 1
ATOM 1351 N N . ARG A 1 174 ? 1.303 3.214 28.081 1.00 96.75 174 ARG A N 1
ATOM 1352 C CA . ARG A 1 174 ? 1.662 4.623 28.339 1.00 96.75 174 ARG A CA 1
ATOM 1353 C C . ARG A 1 174 ? 2.914 4.782 29.195 1.00 96.75 174 ARG A C 1
ATOM 1355 O O . ARG A 1 174 ? 3.548 5.826 29.138 1.00 96.75 174 ARG A O 1
ATOM 1362 N N . TYR A 1 175 ? 3.275 3.753 29.957 1.00 96.06 175 TYR A N 1
ATOM 1363 C CA . TYR A 1 175 ? 4.432 3.750 30.851 1.00 96.06 175 TYR A CA 1
ATOM 1364 C C . TYR A 1 175 ? 5.599 2.914 30.310 1.00 96.06 175 TYR A C 1
ATOM 1366 O O . TYR A 1 175 ? 6.558 2.651 31.034 1.00 96.06 175 TYR A O 1
ATOM 1374 N N . TRP A 1 176 ? 5.512 2.424 29.069 1.00 97.44 176 TRP A N 1
ATOM 1375 C CA . TRP A 1 176 ? 6.556 1.587 28.480 1.00 97.44 176 TRP A CA 1
ATOM 1376 C C . TRP A 1 176 ? 7.596 2.431 27.735 1.00 97.44 176 TRP A C 1
ATOM 1378 O O . TRP A 1 176 ? 7.219 3.326 26.980 1.00 97.44 176 TRP A O 1
ATOM 1388 N N . PRO A 1 177 ? 8.898 2.141 27.876 1.00 96.50 177 PRO A N 1
ATOM 1389 C CA . PRO A 1 177 ? 9.937 2.890 27.182 1.00 96.50 177 PRO A CA 1
ATOM 1390 C C . PRO A 1 177 ? 9.927 2.647 25.656 1.00 96.50 177 PRO A C 1
ATOM 1392 O O . PRO A 1 177 ? 9.392 1.635 25.193 1.00 96.50 177 PRO A O 1
ATOM 1395 N N . PRO A 1 178 ? 10.574 3.526 24.864 1.00 96.56 178 PRO A N 1
ATOM 1396 C CA . PRO A 1 178 ? 11.258 4.747 25.297 1.00 96.56 178 PRO A CA 1
ATOM 1397 C C . PRO A 1 178 ? 10.264 5.833 25.726 1.00 96.56 178 PRO A C 1
ATOM 1399 O O . PRO A 1 178 ? 9.221 6.004 25.095 1.00 96.56 178 PRO A O 1
ATOM 1402 N N . MET A 1 179 ? 10.602 6.545 26.800 1.00 97.56 179 MET A N 1
ATOM 1403 C CA . MET A 1 179 ? 9.863 7.727 27.244 1.00 97.56 179 MET A CA 1
ATOM 1404 C C . MET A 1 179 ? 10.490 8.950 26.581 1.00 97.56 179 MET A C 1
ATOM 1406 O O . MET A 1 179 ? 11.714 9.051 26.525 1.00 97.56 179 MET A O 1
ATOM 1410 N N . ASP A 1 180 ? 9.672 9.851 26.051 1.00 95.62 180 ASP A N 1
ATOM 1411 C CA . ASP A 1 180 ? 10.157 11.145 25.585 1.00 95.62 180 ASP A CA 1
ATOM 1412 C C . ASP A 1 180 ? 10.446 12.045 26.792 1.00 95.62 180 ASP A C 1
ATOM 1414 O O . ASP A 1 180 ? 9.543 12.342 27.571 1.00 95.62 180 ASP A O 1
ATOM 1418 N N . ASP A 1 181 ? 11.692 12.495 26.940 1.00 95.50 181 ASP A N 1
ATOM 1419 C CA . ASP A 1 181 ? 12.128 13.284 28.102 1.00 95.50 181 ASP A CA 1
ATOM 1420 C C . ASP A 1 181 ? 11.400 14.636 28.218 1.00 95.50 181 ASP A C 1
ATOM 1422 O O . ASP A 1 181 ? 11.303 15.195 29.310 1.00 95.50 181 ASP A O 1
ATOM 1426 N N . ASN A 1 182 ? 10.873 15.169 27.108 1.00 95.00 182 ASN A N 1
ATOM 1427 C CA . ASN A 1 182 ? 10.184 16.461 27.096 1.00 95.00 182 ASN A CA 1
ATOM 1428 C C . ASN A 1 182 ? 8.712 16.347 27.507 1.00 95.00 182 ASN A C 1
ATOM 1430 O O . ASN A 1 182 ? 8.237 17.127 28.330 1.00 95.00 182 ASN A O 1
ATOM 1434 N N . SER A 1 183 ? 7.972 15.414 26.904 1.00 94.88 183 SER A N 1
ATOM 1435 C CA . SER A 1 183 ? 6.536 15.234 27.158 1.00 94.88 183 SER A CA 1
ATOM 1436 C C . SER A 1 183 ? 6.233 14.256 28.290 1.00 94.88 183 SER A C 1
ATOM 1438 O O . SER A 1 183 ? 5.138 14.293 28.844 1.00 94.88 183 SER A O 1
ATOM 1440 N N . GLY A 1 184 ? 7.177 13.380 28.638 1.00 95.19 184 GLY A N 1
ATOM 1441 C CA . GLY A 1 184 ? 6.948 12.258 29.544 1.00 95.19 184 GLY A CA 1
ATOM 1442 C C . GLY A 1 184 ? 6.069 11.156 28.945 1.00 95.19 184 GLY A C 1
ATOM 1443 O O . GLY A 1 184 ? 5.653 10.257 29.672 1.00 95.19 184 GLY A O 1
ATOM 1444 N N . GLU A 1 185 ? 5.771 11.207 27.644 1.00 95.69 185 GLU A N 1
ATOM 1445 C CA . GLU A 1 185 ? 4.911 10.238 26.965 1.00 95.69 185 GLU A CA 1
ATOM 1446 C C . GLU A 1 185 ? 5.709 9.048 26.422 1.00 95.69 185 GLU A C 1
ATOM 1448 O O . GLU A 1 185 ? 6.871 9.157 26.022 1.00 95.69 185 GLU A O 1
ATOM 1453 N N . SER A 1 186 ? 5.061 7.885 26.364 1.00 97.94 186 SER A N 1
ATOM 1454 C CA . SER A 1 186 ? 5.654 6.681 25.787 1.00 97.94 186 SER A CA 1
ATOM 1455 C C . SER A 1 186 ? 5.646 6.718 24.256 1.00 97.94 186 SER A C 1
ATOM 1457 O O . SER A 1 186 ? 4.588 6.744 23.615 1.00 97.94 186 SER A O 1
ATOM 1459 N N . GLY A 1 187 ? 6.829 6.582 23.652 1.00 97.06 187 GLY A N 1
ATOM 1460 C CA . GLY A 1 187 ? 6.972 6.350 22.214 1.00 97.06 187 GLY A CA 1
ATOM 1461 C C . GLY A 1 187 ? 6.357 5.018 21.769 1.00 97.06 187 GLY A C 1
ATOM 1462 O O . GLY A 1 187 ? 5.845 4.913 20.653 1.00 97.06 187 GLY A O 1
ATOM 1463 N N . PHE A 1 188 ? 6.333 4.015 22.654 1.00 97.00 188 PHE A N 1
ATOM 1464 C CA . PHE A 1 188 ? 5.670 2.739 22.386 1.00 97.00 188 PHE A CA 1
ATOM 1465 C C . PHE A 1 188 ? 4.155 2.921 22.269 1.00 97.00 188 PHE A C 1
ATOM 1467 O O . PHE A 1 188 ? 3.571 2.492 21.274 1.00 97.00 188 PHE A O 1
ATOM 1474 N N . TYR A 1 189 ? 3.524 3.606 23.233 1.00 97.56 189 TYR A N 1
ATOM 1475 C CA . TYR A 1 189 ? 2.096 3.930 23.177 1.00 97.56 189 TYR A CA 1
ATOM 1476 C C . TYR A 1 189 ? 1.760 4.738 21.920 1.00 97.56 189 TYR A C 1
ATOM 1478 O O . TYR A 1 189 ? 0.817 4.391 21.206 1.00 97.56 189 TYR A O 1
ATOM 1486 N N . ALA A 1 190 ? 2.551 5.774 21.619 1.00 96.12 190 ALA A N 1
ATOM 1487 C CA . ALA A 1 190 ? 2.348 6.617 20.444 1.00 96.12 190 ALA A CA 1
ATOM 1488 C C . ALA A 1 190 ? 2.388 5.804 19.141 1.00 96.12 190 ALA A C 1
ATOM 1490 O O . ALA A 1 190 ? 1.550 6.000 18.259 1.00 96.12 190 ALA A O 1
ATOM 1491 N N . PHE A 1 191 ? 3.306 4.838 19.036 1.00 96.56 191 PHE A N 1
ATOM 1492 C CA . PHE A 1 191 ? 3.401 3.961 17.874 1.00 96.56 191 PHE A CA 1
ATOM 1493 C C . PHE A 1 191 ? 2.124 3.137 17.670 1.00 96.56 191 PHE A C 1
ATOM 1495 O O . PHE A 1 191 ? 1.566 3.149 16.575 1.00 96.56 191 PHE A O 1
ATOM 1502 N N . ILE A 1 192 ? 1.621 2.453 18.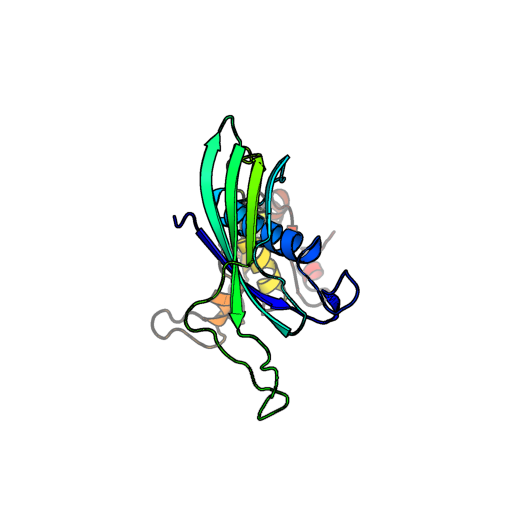696 1.00 97.12 192 ILE A N 1
ATOM 1503 C CA . ILE A 1 192 ? 0.484 1.519 18.563 1.00 97.12 192 ILE A CA 1
ATOM 1504 C C . ILE A 1 192 ? -0.900 2.154 18.770 1.00 97.12 192 ILE A C 1
ATOM 1506 O O . ILE A 1 192 ? -1.910 1.468 18.629 1.00 97.12 192 ILE A O 1
ATOM 1510 N N . ASN A 1 193 ? -0.980 3.439 19.124 1.00 97.94 193 ASN A N 1
ATOM 1511 C CA . ASN A 1 193 ? -2.247 4.156 19.321 1.00 97.94 193 ASN A CA 1
ATOM 1512 C C . ASN A 1 193 ? -2.370 5.437 18.478 1.00 97.94 193 ASN A C 1
ATOM 1514 O O . ASN A 1 193 ? -3.290 6.226 18.693 1.00 97.94 193 ASN A O 1
ATOM 1518 N N . ARG A 1 194 ? -1.492 5.633 17.485 1.00 97.25 194 ARG A N 1
ATOM 1519 C CA . ARG A 1 194 ? -1.618 6.706 16.485 1.00 97.25 194 ARG A CA 1
ATOM 1520 C C . ARG A 1 194 ? -3.001 6.716 15.823 1.00 97.25 194 ARG A C 1
ATOM 1522 O O . ARG A 1 194 ? -3.612 5.666 15.633 1.00 97.25 194 ARG A O 1
ATOM 1529 N N . ASN A 1 195 ? -3.457 7.904 15.427 1.00 97.25 195 ASN A N 1
ATOM 1530 C CA . ASN A 1 195 ? -4.731 8.147 14.733 1.00 97.25 195 ASN A CA 1
ATOM 1531 C C . ASN A 1 195 ? -6.010 7.776 15.515 1.00 97.25 195 ASN A C 1
ATOM 1533 O O . ASN A 1 195 ? -7.104 7.913 14.971 1.00 97.25 195 ASN A O 1
ATOM 1537 N N . LYS A 1 196 ? -5.904 7.359 16.782 1.00 98.31 196 LYS A N 1
ATOM 1538 C CA . LYS A 1 196 ? -7.057 7.072 17.647 1.00 98.31 196 LYS A CA 1
ATOM 1539 C C . LYS A 1 196 ? -7.457 8.298 18.466 1.00 98.31 196 LYS A C 1
ATOM 1541 O O . LYS A 1 196 ? -6.618 9.126 18.817 1.00 98.31 196 LYS A O 1
ATOM 1546 N N . LYS A 1 197 ? -8.736 8.380 18.830 1.00 98.00 197 LYS A N 1
ATOM 1547 C CA . LYS A 1 197 ? -9.261 9.293 19.856 1.00 98.00 197 LYS A CA 1
ATOM 1548 C C . LYS A 1 197 ? -9.301 8.550 21.190 1.00 98.00 197 LYS A C 1
ATOM 1550 O O . LYS A 1 197 ? -9.783 7.426 21.227 1.00 98.00 197 LYS A O 1
ATOM 1555 N N . GLY A 1 198 ? -8.796 9.139 22.270 1.00 95.50 198 GLY A N 1
ATOM 1556 C CA . GLY A 1 198 ? -8.820 8.517 23.599 1.00 95.50 198 GLY A CA 1
ATOM 1557 C C . GLY A 1 198 ? -9.962 9.049 24.461 1.00 95.50 198 GLY A C 1
ATOM 1558 O O . GLY A 1 198 ? -10.212 10.253 24.471 1.00 95.50 198 GLY A O 1
ATOM 1559 N N . VAL A 1 199 ? -10.625 8.172 25.214 1.00 96.62 199 VAL A N 1
ATOM 1560 C CA . VAL A 1 199 ? -11.549 8.549 26.290 1.00 96.62 199 VAL A CA 1
ATOM 1561 C C . VAL A 1 199 ? -11.364 7.628 27.488 1.00 96.62 199 VAL A C 1
ATOM 1563 O O . VAL A 1 199 ? -11.200 6.416 27.357 1.00 96.62 199 VAL A O 1
ATOM 1566 N N . THR A 1 200 ? -11.401 8.215 28.677 1.00 97.38 200 THR A N 1
ATOM 1567 C CA . THR A 1 200 ? -11.282 7.477 29.929 1.00 97.38 200 THR A CA 1
ATOM 1568 C C . THR A 1 200 ? -12.667 7.119 30.454 1.00 97.38 200 THR A C 1
ATOM 1570 O O . THR A 1 200 ? -13.490 8.006 30.679 1.00 97.38 200 THR A O 1
ATOM 1573 N N . LEU A 1 201 ? -12.927 5.832 30.692 1.00 96.31 201 LEU A N 1
ATOM 1574 C CA . LEU A 1 201 ? -14.224 5.339 31.150 1.00 96.31 201 LEU A CA 1
ATOM 1575 C C . LEU A 1 201 ? -14.068 4.208 32.170 1.00 96.31 201 LEU A C 1
ATOM 1577 O O . LEU A 1 201 ? -13.381 3.213 31.945 1.00 96.31 201 LEU A O 1
ATOM 1581 N N . ASN A 1 202 ? -14.743 4.340 33.313 1.00 96.56 202 ASN A N 1
ATOM 1582 C CA . ASN A 1 202 ? -14.757 3.294 34.330 1.00 96.56 202 ASN A CA 1
ATOM 1583 C C . ASN A 1 202 ? -15.947 2.347 34.126 1.00 96.56 202 ASN A C 1
ATOM 1585 O O . ASN A 1 202 ? -17.009 2.550 34.704 1.00 96.56 202 ASN A O 1
ATOM 1589 N N . LEU A 1 203 ? -15.741 1.267 33.372 1.00 96.50 203 LEU A N 1
ATOM 1590 C CA . LEU A 1 203 ? -16.773 0.258 33.077 1.00 96.50 203 LEU A CA 1
ATOM 1591 C C . LEU A 1 203 ? -17.275 -0.522 34.311 1.00 96.50 203 LEU A C 1
ATOM 1593 O O . LEU A 1 203 ? -18.231 -1.290 34.229 1.00 96.50 203 LEU A O 1
ATOM 1597 N N . LYS A 1 204 ? -16.659 -0.338 35.487 1.00 95.62 204 LYS A N 1
ATOM 1598 C CA . LYS A 1 204 ? -17.144 -0.953 36.733 1.00 95.62 204 LYS A CA 1
ATOM 1599 C C . LYS A 1 204 ? -18.348 -0.215 37.320 1.00 95.62 204 LYS A C 1
ATOM 1601 O O . LYS A 1 204 ? -19.085 -0.808 38.106 1.00 95.62 204 LYS A O 1
ATOM 1606 N N . THR A 1 205 ? -18.568 1.049 36.960 1.00 96.94 205 THR A N 1
ATOM 1607 C CA . THR A 1 205 ? -19.725 1.821 37.433 1.00 96.94 205 THR A CA 1
ATOM 1608 C C . THR A 1 205 ? -20.897 1.682 36.469 1.00 96.94 205 THR A C 1
ATOM 1610 O O . THR A 1 205 ? -20.703 1.508 35.271 1.00 96.94 205 THR A O 1
ATOM 1613 N N . GLU A 1 206 ? -22.118 1.776 36.992 1.00 97.44 206 GLU A N 1
ATOM 1614 C CA . GLU A 1 206 ? -23.346 1.739 36.185 1.00 97.44 206 GLU A CA 1
ATOM 1615 C C . GLU A 1 206 ? -23.344 2.831 35.114 1.00 97.44 206 GLU A C 1
ATOM 1617 O O . GLU A 1 206 ? -23.382 2.525 33.928 1.00 97.44 206 GLU A O 1
ATOM 1622 N N . LYS A 1 207 ? -23.110 4.083 35.519 1.00 97.12 207 LYS A N 1
ATOM 1623 C CA . LYS A 1 207 ? -22.972 5.217 34.599 1.00 97.12 207 LYS A CA 1
ATOM 1624 C C . LYS A 1 207 ? -21.873 5.024 33.546 1.00 97.12 207 LYS A C 1
ATOM 1626 O O . LYS A 1 207 ? -22.010 5.471 32.414 1.00 97.12 207 LYS A O 1
ATOM 1631 N N . GLY A 1 208 ? -20.761 4.381 33.911 1.00 96.88 208 GLY A N 1
ATOM 1632 C CA . GLY A 1 208 ? -19.688 4.081 32.965 1.00 96.88 208 GLY A CA 1
ATOM 1633 C C . GLY A 1 208 ? -20.128 3.086 31.893 1.00 96.88 208 GLY A C 1
ATOM 1634 O O . GLY A 1 208 ? -19.783 3.257 30.727 1.00 96.88 208 GLY A O 1
ATOM 1635 N N . ARG A 1 209 ? -20.927 2.083 32.271 1.00 97.06 209 ARG A N 1
ATOM 1636 C CA . ARG A 1 209 ? -21.517 1.127 31.327 1.00 97.06 209 ARG A CA 1
ATOM 1637 C C . ARG A 1 209 ? -22.594 1.759 30.460 1.00 97.06 209 ARG A C 1
ATOM 1639 O O . ARG A 1 209 ? -22.579 1.527 29.263 1.00 97.06 209 ARG A O 1
ATOM 1646 N N . GLU A 1 210 ? -23.460 2.599 31.021 1.00 97.94 210 GLU A N 1
ATOM 1647 C CA . GLU A 1 210 ? -24.480 3.329 30.250 1.00 97.94 210 GLU A CA 1
ATOM 1648 C C . GLU A 1 210 ? -23.854 4.130 29.103 1.00 97.94 210 GLU A C 1
ATOM 1650 O O . GLU A 1 210 ? -24.242 3.957 27.950 1.00 97.94 210 GLU A O 1
ATOM 1655 N N . ILE A 1 211 ? -22.811 4.915 29.403 1.00 97.81 211 ILE A N 1
ATOM 1656 C CA . ILE A 1 211 ? -22.066 5.678 28.390 1.00 97.81 211 ILE A CA 1
ATOM 1657 C C . ILE A 1 211 ? -21.431 4.743 27.355 1.00 97.81 211 ILE A C 1
ATOM 1659 O O . ILE A 1 211 ? -21.451 5.036 26.162 1.00 97.81 211 ILE A O 1
ATOM 1663 N N . PHE A 1 212 ? -20.855 3.617 27.787 1.00 98.00 212 PHE A N 1
ATOM 1664 C CA . PHE A 1 212 ? -20.285 2.644 26.857 1.00 98.00 212 PHE A CA 1
ATOM 1665 C C . PHE A 1 212 ? -21.352 2.061 25.924 1.00 98.00 212 PHE A C 1
ATOM 1667 O O . PHE A 1 212 ? -21.123 1.986 24.723 1.00 98.00 212 PHE A O 1
ATOM 1674 N N . TYR A 1 213 ? -22.529 1.707 26.439 1.00 98.19 213 TYR A N 1
ATOM 1675 C CA . TYR A 1 213 ? -23.626 1.190 25.623 1.00 98.19 213 TYR A CA 1
ATOM 1676 C C . TYR A 1 213 ? -24.142 2.227 24.624 1.00 98.19 213 TYR A C 1
ATOM 1678 O O . TYR A 1 213 ? -24.452 1.867 23.492 1.00 98.19 213 TYR A O 1
ATOM 1686 N N . ASP A 1 214 ? -24.189 3.507 24.998 1.00 98.00 214 ASP A N 1
ATOM 1687 C CA . ASP A 1 214 ? -24.509 4.589 24.060 1.00 98.00 214 ASP A CA 1
ATOM 1688 C C . ASP A 1 214 ? -23.485 4.678 22.925 1.00 98.00 214 ASP A C 1
ATOM 1690 O O . ASP A 1 214 ? -23.864 4.778 21.761 1.00 98.00 214 ASP A O 1
ATOM 1694 N N . LEU A 1 215 ? -22.192 4.555 23.239 1.00 97.69 215 LEU A N 1
ATOM 1695 C CA . LEU A 1 215 ? -21.144 4.506 22.219 1.00 97.69 215 LEU A CA 1
ATOM 1696 C C . LEU A 1 215 ? -21.281 3.272 21.318 1.00 97.69 215 LEU A C 1
ATOM 1698 O O . LEU A 1 215 ? -21.101 3.384 20.107 1.00 97.69 215 LEU A O 1
ATOM 1702 N N . VAL A 1 216 ? -21.604 2.105 21.888 1.00 98.00 216 VAL A N 1
ATOM 1703 C CA . VAL A 1 216 ? -21.790 0.853 21.135 1.00 98.00 216 VAL A CA 1
ATOM 1704 C C . VAL A 1 216 ? -22.941 0.973 20.139 1.00 98.00 216 VAL A C 1
ATOM 1706 O O . VAL A 1 216 ? -22.811 0.483 19.023 1.00 98.00 216 VAL A O 1
ATOM 1709 N N . ARG A 1 217 ? -24.035 1.670 20.484 1.00 97.81 217 ARG A N 1
ATOM 1710 C CA . ARG A 1 217 ? -25.179 1.892 19.574 1.00 97.81 217 ARG A CA 1
ATOM 1711 C C . ARG A 1 217 ? -24.804 2.612 18.278 1.00 97.81 217 ARG A C 1
ATOM 1713 O O . ARG A 1 217 ? -25.521 2.477 17.292 1.00 97.81 217 ARG A O 1
ATOM 1720 N N . GLU A 1 218 ? -23.717 3.378 18.283 1.00 97.12 218 GLU A N 1
ATOM 1721 C CA . GLU A 1 218 ? -23.227 4.110 17.112 1.00 97.12 218 GLU A CA 1
ATOM 1722 C C . GLU A 1 218 ? -21.977 3.491 16.476 1.00 97.12 218 GLU A C 1
ATOM 1724 O O . GLU A 1 218 ? -21.465 4.035 15.496 1.00 97.12 218 GLU A O 1
ATOM 1729 N N . ALA A 1 219 ? -21.432 2.425 17.060 1.00 98.12 219 ALA A N 1
ATOM 1730 C CA . ALA A 1 219 ? -20.208 1.793 16.598 1.00 98.12 219 ALA A CA 1
ATOM 1731 C C . ALA A 1 219 ? -20.509 0.626 15.653 1.00 98.12 219 ALA A C 1
ATOM 1733 O O . ALA A 1 219 ? -21.432 -0.151 15.877 1.00 98.12 219 ALA A O 1
ATOM 1734 N N . ASP A 1 220 ? -19.672 0.460 14.633 1.00 98.50 220 ASP A N 1
ATOM 1735 C CA . ASP A 1 220 ? -19.740 -0.680 13.717 1.00 98.50 220 ASP A CA 1
ATOM 1736 C C . ASP A 1 220 ? -18.967 -1.887 14.258 1.00 98.50 220 ASP A C 1
ATOM 1738 O O . ASP A 1 220 ? -19.273 -3.037 13.944 1.00 98.50 220 ASP A O 1
ATOM 1742 N N . VAL A 1 221 ? -17.918 -1.629 15.046 1.00 98.25 221 VAL A N 1
ATOM 1743 C CA . VAL A 1 221 ? -17.006 -2.657 15.554 1.00 98.25 221 VAL A CA 1
ATOM 1744 C C . VAL A 1 221 ? -16.616 -2.347 16.994 1.00 98.25 221 VAL A C 1
ATOM 1746 O O . VAL A 1 221 ? -16.229 -1.225 17.317 1.00 98.25 221 VAL A O 1
ATOM 1749 N N . VAL A 1 222 ? -16.627 -3.370 17.845 1.00 98.25 222 VAL A N 1
ATOM 1750 C CA . VAL A 1 222 ? -16.000 -3.345 19.172 1.00 98.25 222 VAL A CA 1
ATOM 1751 C C . VAL A 1 222 ? -14.841 -4.335 19.164 1.00 98.25 222 VAL A C 1
ATOM 1753 O O . VAL A 1 222 ? -15.002 -5.478 18.739 1.00 98.25 222 VAL A O 1
ATOM 1756 N N . VAL A 1 223 ? -13.664 -3.902 19.613 1.00 98.38 223 VAL A N 1
ATOM 1757 C CA . VAL A 1 223 ? -12.464 -4.742 19.698 1.00 98.38 223 VAL A CA 1
ATOM 1758 C C . VAL A 1 223 ? -12.005 -4.820 21.145 1.00 98.38 223 VAL A C 1
ATOM 1760 O O . VAL A 1 223 ? -11.814 -3.796 21.798 1.00 98.38 223 VAL A O 1
ATOM 1763 N N . GLU A 1 224 ? -11.784 -6.035 21.637 1.00 97.19 224 GLU A N 1
ATOM 1764 C CA . GLU A 1 224 ? -11.293 -6.307 22.986 1.00 97.19 224 GLU A CA 1
ATOM 1765 C C . GLU A 1 224 ? -10.218 -7.403 22.958 1.00 97.19 224 GLU A C 1
ATOM 1767 O O . GLU A 1 224 ? -10.155 -8.211 22.031 1.00 97.19 224 GLU A O 1
ATOM 1772 N N . ASN A 1 225 ? -9.316 -7.385 23.937 1.00 97.12 225 ASN A N 1
ATOM 1773 C CA . ASN A 1 225 ? -8.283 -8.411 24.109 1.00 97.12 225 ASN A CA 1
ATOM 1774 C C . ASN A 1 225 ? -8.067 -8.763 25.589 1.00 97.12 225 ASN A C 1
ATOM 1776 O O . ASN A 1 225 ? -6.952 -9.086 26.010 1.00 97.12 225 ASN A O 1
ATOM 1780 N N . PHE A 1 226 ? -9.114 -8.653 26.405 1.00 95.88 226 PHE A N 1
ATOM 1781 C CA . PHE A 1 226 ? -9.045 -9.019 27.808 1.00 95.88 226 PHE A CA 1
ATOM 1782 C C . PHE A 1 226 ? -8.896 -10.526 27.985 1.00 95.88 226 PHE A C 1
ATOM 1784 O O . PHE A 1 226 ? -9.209 -11.350 27.127 1.00 95.88 226 PHE A O 1
ATOM 1791 N N . ARG A 1 227 ? -8.433 -10.915 29.175 1.00 95.38 227 ARG A N 1
ATOM 1792 C CA . ARG A 1 227 ? -8.495 -12.315 29.581 1.00 95.38 227 ARG A CA 1
ATOM 1793 C C . ARG A 1 227 ? -9.956 -12.776 29.592 1.00 95.38 227 ARG A C 1
ATOM 1795 O O . ARG A 1 227 ? -10.837 -12.046 30.051 1.00 95.38 227 ARG A O 1
ATOM 1802 N N . VAL A 1 228 ? -10.183 -14.016 29.162 1.00 95.94 228 VAL A N 1
ATOM 1803 C CA . VAL A 1 228 ? -11.505 -14.659 29.142 1.00 95.94 228 VAL A CA 1
ATOM 1804 C C . VAL A 1 228 ? -12.268 -14.411 30.451 1.00 95.94 228 VAL A C 1
ATOM 1806 O O . VAL A 1 228 ? -11.744 -14.630 31.547 1.00 95.94 228 VAL A O 1
ATOM 1809 N N . GLY A 1 229 ? -13.513 -13.947 30.320 1.00 95.44 229 GLY A N 1
ATOM 1810 C CA . GLY A 1 229 ? -14.436 -13.683 31.426 1.00 95.44 229 GLY A CA 1
ATOM 1811 C C . GLY A 1 229 ? -14.359 -12.278 32.034 1.00 95.44 229 GLY A C 1
ATOM 1812 O O . GLY A 1 229 ? -15.220 -11.935 32.843 1.00 95.44 229 GLY A O 1
ATOM 1813 N N . VAL A 1 230 ? -13.376 -11.448 31.669 1.00 96.50 230 VAL A N 1
ATOM 1814 C CA . VAL A 1 230 ? -13.303 -10.053 32.143 1.00 96.50 230 VAL A CA 1
ATOM 1815 C C . VAL A 1 230 ? -14.451 -9.218 31.581 1.00 96.50 230 VAL A C 1
ATOM 1817 O O . VAL A 1 230 ? -15.125 -8.546 32.355 1.00 96.50 230 VAL A O 1
ATOM 1820 N N . THR A 1 231 ? -14.716 -9.303 30.278 1.00 96.38 231 THR A N 1
ATOM 1821 C CA . THR A 1 231 ? -15.818 -8.586 29.613 1.00 96.38 231 THR A CA 1
ATOM 1822 C C . THR A 1 231 ? -17.168 -8.932 30.231 1.00 96.38 231 THR A C 1
ATOM 1824 O O . THR A 1 231 ? -17.909 -8.028 30.595 1.00 96.38 231 THR A O 1
ATOM 1827 N N . LYS A 1 232 ? -17.413 -10.214 30.526 1.00 97.00 232 LYS A N 1
ATOM 1828 C CA . LYS A 1 232 ? -18.627 -10.671 31.221 1.00 97.00 232 LYS A CA 1
ATOM 1829 C C . LYS A 1 232 ? -18.785 -10.100 32.630 1.00 97.00 232 LYS A C 1
ATOM 1831 O O . LYS A 1 232 ? -19.875 -9.723 33.044 1.00 97.00 232 LYS A O 1
ATOM 1836 N N . LYS A 1 233 ? -17.688 -9.991 33.388 1.00 96.56 233 LYS A N 1
ATOM 1837 C CA . LYS A 1 233 ? -17.696 -9.334 34.711 1.00 96.56 233 LYS A CA 1
ATOM 1838 C C . LYS A 1 233 ? -17.941 -7.830 34.614 1.00 96.56 233 LYS A C 1
ATOM 1840 O O . LYS A 1 233 ? -18.509 -7.249 35.532 1.00 96.56 233 LYS A O 1
ATOM 1845 N N . LEU A 1 234 ? -17.470 -7.213 33.535 1.00 96.25 234 LEU A N 1
ATOM 1846 C CA . LEU A 1 234 ? -17.693 -5.807 33.221 1.00 96.25 234 LEU A CA 1
ATOM 1847 C C . LEU A 1 234 ? -19.044 -5.561 32.534 1.00 96.25 234 LEU A C 1
ATOM 1849 O O . LEU A 1 234 ? -19.390 -4.400 32.364 1.00 96.25 234 LEU A O 1
ATOM 1853 N N . GLN A 1 235 ? -19.796 -6.616 32.191 1.00 97.00 235 GLN A N 1
ATOM 1854 C CA . GLN A 1 235 ? -21.057 -6.562 31.439 1.00 97.00 235 GLN A CA 1
ATOM 1855 C C . GLN A 1 235 ? -20.900 -5.871 30.074 1.00 97.00 235 GLN A C 1
ATOM 1857 O O . GLN A 1 235 ? -21.738 -5.089 29.658 1.00 97.00 235 GLN A O 1
ATOM 1862 N N . VAL A 1 236 ? -19.779 -6.112 29.400 1.00 96.31 236 VAL A N 1
ATOM 1863 C CA . VAL A 1 236 ? -19.485 -5.590 28.052 1.00 96.31 236 VAL A CA 1
ATOM 1864 C C . VAL A 1 236 ? -19.033 -6.719 27.125 1.00 96.31 236 VAL A C 1
ATOM 1866 O O . VAL A 1 236 ? -18.206 -6.520 26.237 1.00 96.31 236 VAL A O 1
ATOM 1869 N N . ASP A 1 237 ? -19.468 -7.944 27.420 1.00 95.56 237 ASP A N 1
ATOM 1870 C CA . ASP A 1 237 ? -19.293 -9.080 26.527 1.00 95.56 237 ASP A CA 1
ATOM 1871 C C . ASP A 1 237 ? -20.222 -8.987 25.309 1.00 95.56 237 ASP A C 1
ATOM 1873 O O . ASP A 1 237 ? -20.809 -7.947 25.033 1.00 95.56 237 ASP A O 1
ATOM 1877 N N . TYR A 1 238 ? -20.229 -10.042 24.500 1.00 94.81 238 TYR A N 1
ATOM 1878 C CA . TYR A 1 238 ? -20.891 -10.040 23.199 1.00 94.81 238 TYR A CA 1
ATOM 1879 C C . TYR A 1 238 ? -22.426 -9.999 23.280 1.00 94.81 238 TYR A C 1
ATOM 1881 O O . TYR A 1 238 ? -23.055 -9.455 22.376 1.00 94.81 238 TYR A O 1
ATOM 1889 N N . GLU A 1 239 ? -22.996 -10.595 24.331 1.00 91.75 239 GLU A N 1
ATOM 1890 C CA . GLU A 1 239 ? -24.443 -10.636 24.600 1.00 91.75 239 GLU A CA 1
ATOM 1891 C C . GLU A 1 239 ? -24.920 -9.351 25.289 1.00 91.75 239 GLU A C 1
ATOM 1893 O O . GLU A 1 239 ? -26.000 -8.844 24.909 1.00 91.75 239 GLU A O 1
#

Sequence (239 aa):
MSTEVTLRYRMSDRDVFYGGGVVNGARSITLMEDTANRLMTKVYGNQSRCAKVRKVRLFVPCFAGDYMEYKARLLGEENGRAIIEVRSFKVAVIPEEPEFESSIDVLEDPPLSTVCIFEYVIPAKKEKKKAKALEGLKVLDLTHAYNGPFCTALLADNGAEVIKIEPLTGDQSRYWPPMDDNSGESGFYAFINRNKKGVTLNLKTEKGREIFYDLVREADVVVENFRVGVTKKLQVDYE

Secondary structure (DSSP, 8-state):
---EEEEEEEPPGGG--BTTTB-TTHHHHHHHHHHHHHHHHHHHSS---EEEEEEEEE-S--BTT-EEEEEEEEEEEETTEEEEEEEEEEEEE--SS-SSTT--EE-SS--EEEEEEEEEEPPP--------TTTT-EEEE---TTHHHHHHHHHHHTT-EEEEEE-TT--GGGGPSSBPTTT--BHHHHHHHTTPEEEE--TTSHHHHHHHHHHHHT-SEEE----TTHHHHHT-S--